Protein AF-A0A7C7DXH4-F1 (afdb_monomer)

Secondary structure (DSSP, 8-state):
--HHHHHHHHHHHHHHHHHHHHHHHHGGGS-HHHHHHHHHHHHHHHHHT-----PPPEEEE-TT--TTS---SSS-BS-HHHHHHH--TT-EEEE-SEEE---EEE-----SSS-EEEEEPTT--EEEE-TT--TTT-SSSSEEEE-SBTTB---SEEEES-EEES--TT-SEEEE---

Foldseek 3Di:
DVVVVVVVVVVVVVVVVVVVVVVVVPVPPDPPVVVVVVVVVVVVVVVVPDPPPPQFAEFEEECPADLPFPRDPVHHHNAPQSVLVPGEFNYEYEYAADEHAAAHEHAYAHDPSGAYEYEYDPPHEHEHEPVPPDPVRADQASHEQAYPALPGGHYRYHYYRYHYPPADPRHHYYYDSHD

Mean predicted aligned error: 13.69 Å

Se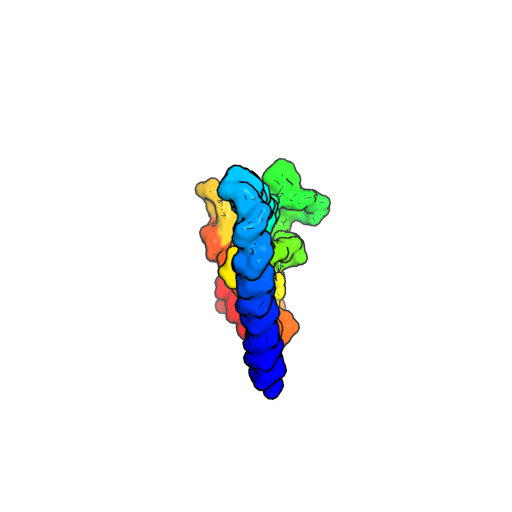quence (179 aa):
MTDDLHSRYQQVLQIYSEGAVFMSSRLARAGAGVCLFLLFVLIAFFVLAQPGLAAGAVYYVAPTGNDANPGTEAQPWRTIQKAANSVNPGDTVFIRGGAYNEVVLLTRSGTADNYITFQNYPGETPIIDGAGKSSSDYWNGLFAIRGVSATNRTQYIKVIGLRVQNSGSNAGFGISCYY

Radius of gyration: 25.34 Å; Cα contacts (8 Å, |Δi|>4): 347; chains: 1; bounding box: 57×30×69 Å

Nearest PDB structures (foldseek):
  3vsv-assembly1_C  TM=9.673E-01  e=1.729E-05  Thermoanaerobacterium saccharolyticum JW/SL-YS485
  5olq-assembly3_C  TM=8.199E-01  e=2.430E-04  Bacteroides thetaiotaomicron
  5mqp-assembly6_F  TM=8.933E-01  e=1.075E-03  Bacteroides thetaiotaomicron
  1ru4-assembly1_A  TM=7.129E-01  e=2.454E-03  Dickeya chrysanthemi
  6kqs-assembly1_A  TM=5.910E-01  e=1.339E-03  Eubacteriu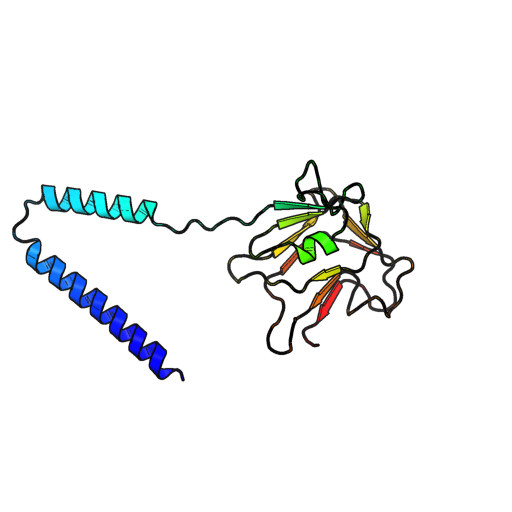m ramulus ATCC 29099

pLDDT: mean 81.97, std 16.1, range [50.56, 98.81]

Structure (mmCIF, N/CA/C/O backbone):
data_AF-A0A7C7DXH4-F1
#
_entry.id   AF-A0A7C7DXH4-F1
#
loop_
_atom_site.group_PDB
_atom_site.id
_atom_site.type_symbol
_atom_site.label_atom_id
_atom_site.label_alt_id
_atom_site.label_comp_id
_atom_site.label_asym_id
_atom_site.label_entity_id
_atom_site.label_seq_id
_atom_site.pdbx_PDB_ins_code
_atom_site.Cartn_x
_atom_site.Cartn_y
_atom_site.Cartn_z
_atom_site.occupancy
_atom_site.B_iso_or_equiv
_atom_site.auth_seq_id
_atom_site.auth_comp_id
_atom_site.auth_asym_id
_atom_site.auth_atom_id
_atom_site.pdbx_PDB_model_num
ATOM 1 N N . MET A 1 1 ? 11.398 -11.467 36.635 1.00 52.56 1 MET A N 1
ATOM 2 C CA . MET A 1 1 ? 10.758 -10.207 36.172 1.00 52.56 1 MET A CA 1
ATOM 3 C C . MET A 1 1 ? 9.283 -10.410 35.781 1.00 52.56 1 MET A C 1
ATOM 5 O O . MET A 1 1 ? 8.725 -9.593 35.067 1.00 52.56 1 MET A O 1
ATOM 9 N N . THR A 1 2 ? 8.633 -11.474 36.267 1.00 54.72 2 THR A N 1
ATOM 10 C CA . THR A 1 2 ? 7.207 -11.798 36.045 1.00 54.72 2 THR A CA 1
ATOM 11 C C . THR A 1 2 ? 6.365 -11.655 37.317 1.00 54.72 2 THR A C 1
ATOM 13 O O . THR A 1 2 ? 5.147 -11.530 37.230 1.00 54.72 2 THR A O 1
ATOM 16 N N . ASP A 1 3 ? 7.008 -11.602 38.488 1.00 57.75 3 ASP A N 1
ATOM 17 C CA . ASP A 1 3 ? 6.326 -11.571 39.790 1.00 57.75 3 ASP A CA 1
ATOM 18 C C . ASP A 1 3 ? 5.721 -10.192 40.113 1.00 57.75 3 ASP A C 1
ATOM 20 O O . ASP A 1 3 ? 4.708 -10.098 40.805 1.00 57.75 3 ASP A O 1
ATOM 24 N N . ASP A 1 4 ? 6.278 -9.119 39.536 1.00 70.12 4 ASP A N 1
ATOM 25 C CA . ASP A 1 4 ? 5.780 -7.745 39.710 1.00 70.12 4 ASP A CA 1
ATOM 26 C C . ASP A 1 4 ? 4.409 -7.541 39.047 1.00 70.12 4 ASP A C 1
ATOM 28 O O . ASP A 1 4 ? 3.492 -6.976 39.639 1.00 70.12 4 ASP A O 1
ATOM 32 N N . LEU A 1 5 ? 4.224 -8.072 37.836 1.00 60.31 5 LEU A N 1
ATOM 33 C CA . LEU A 1 5 ? 2.974 -7.910 37.091 1.00 60.31 5 LEU A CA 1
ATOM 34 C C . LEU A 1 5 ? 1.819 -8.687 37.731 1.00 60.31 5 LEU A C 1
ATOM 36 O O . LEU A 1 5 ? 0.692 -8.193 37.758 1.00 60.31 5 LEU A O 1
ATOM 40 N N . HIS A 1 6 ? 2.095 -9.867 38.295 1.00 71.62 6 HIS A N 1
ATOM 41 C CA . HIS A 1 6 ? 1.081 -10.643 39.006 1.00 71.62 6 HIS A CA 1
ATOM 42 C C . HIS A 1 6 ? 0.657 -9.955 40.313 1.00 71.62 6 HIS A C 1
ATOM 44 O O . HIS A 1 6 ? -0.536 -9.835 40.578 1.00 71.62 6 HIS A O 1
ATOM 50 N N . SER A 1 7 ? 1.610 -9.422 41.086 1.00 72.06 7 SER A N 1
ATOM 51 C CA . SER A 1 7 ? 1.324 -8.683 42.326 1.00 72.06 7 SER A CA 1
ATOM 52 C C . SER A 1 7 ? 0.495 -7.417 42.071 1.00 72.06 7 SER A C 1
ATOM 54 O O . SER A 1 7 ? -0.511 -7.165 42.740 1.00 72.06 7 SER A O 1
ATOM 56 N N . ARG A 1 8 ? 0.845 -6.660 41.023 1.00 76.62 8 ARG A N 1
ATOM 57 C CA . ARG A 1 8 ? 0.113 -5.450 40.623 1.00 76.62 8 ARG A CA 1
ATOM 58 C C . ARG A 1 8 ? -1.297 -5.761 40.125 1.00 76.62 8 ARG A C 1
ATOM 60 O O . ARG A 1 8 ? -2.215 -4.990 40.388 1.00 76.62 8 ARG A O 1
ATOM 67 N N . TYR A 1 9 ? -1.494 -6.900 39.464 1.00 72.81 9 TYR A N 1
ATOM 68 C CA . TYR A 1 9 ? -2.821 -7.355 39.051 1.00 72.81 9 TYR A CA 1
ATOM 69 C C . TYR A 1 9 ? -3.706 -7.728 40.253 1.00 72.81 9 TYR A C 1
ATOM 71 O O . TYR A 1 9 ? -4.866 -7.321 40.307 1.00 72.81 9 TYR A O 1
ATOM 79 N N . GLN A 1 10 ? -3.152 -8.419 41.255 1.00 78.50 10 GLN A N 1
ATOM 80 C CA . GLN A 1 10 ? -3.896 -8.771 42.472 1.00 78.50 10 GLN A CA 1
ATOM 81 C C . GLN A 1 10 ? -4.270 -7.537 43.309 1.00 78.50 10 GLN A C 1
ATOM 83 O O . GLN A 1 10 ? -5.396 -7.454 43.795 1.00 78.50 10 GLN A O 1
ATOM 88 N N . GLN A 1 11 ? -3.391 -6.531 43.410 1.00 75.06 11 GLN A N 1
ATOM 89 C CA . GLN A 1 11 ? -3.724 -5.261 44.076 1.00 75.06 11 GLN A CA 1
ATOM 90 C C . GLN A 1 11 ? -4.878 -4.526 43.390 1.00 75.06 11 GLN A C 1
ATOM 92 O O . GLN A 1 11 ? -5.775 -4.014 44.056 1.00 75.06 11 GLN A O 1
ATOM 97 N N . VAL A 1 12 ? -4.880 -4.499 42.057 1.00 72.19 12 VAL A N 1
ATOM 98 C CA . VAL A 1 12 ? -5.947 -3.869 41.274 1.00 72.19 12 VAL A CA 1
ATOM 99 C C . VAL A 1 12 ? -7.282 -4.587 41.500 1.00 72.19 12 VAL A C 1
ATOM 101 O O . VAL A 1 12 ? -8.283 -3.929 41.780 1.00 72.19 12 VAL A O 1
ATOM 104 N N . LEU A 1 13 ? -7.305 -5.924 41.469 1.00 72.31 13 LEU A N 1
ATOM 105 C CA . LEU A 1 13 ? -8.513 -6.708 41.758 1.00 72.31 13 LEU A CA 1
ATOM 106 C C . LEU A 1 13 ? -9.038 -6.491 43.183 1.00 72.31 13 LEU A C 1
ATOM 108 O O . LEU A 1 13 ? -10.250 -6.383 43.382 1.00 72.31 13 LEU A O 1
ATOM 112 N N . GLN A 1 14 ? -8.144 -6.373 44.165 1.00 73.25 14 GLN A N 1
ATOM 113 C CA . GLN A 1 14 ? -8.533 -6.137 45.550 1.00 73.25 14 GLN A CA 1
ATOM 114 C C . GLN A 1 14 ? -9.190 -4.759 45.729 1.00 73.25 14 GLN A C 1
ATOM 116 O O . GLN A 1 14 ? -10.260 -4.674 46.334 1.00 73.25 14 GLN A O 1
ATOM 121 N N . ILE A 1 15 ? -8.643 -3.714 45.097 1.00 70.69 15 ILE A N 1
ATOM 122 C CA . ILE A 1 15 ? -9.230 -2.362 45.074 1.00 70.69 15 ILE A CA 1
ATOM 123 C C . ILE A 1 15 ? -10.641 -2.378 44.462 1.00 70.69 15 ILE A C 1
ATOM 125 O O . ILE A 1 15 ? -11.549 -1.730 44.986 1.00 70.69 15 ILE A O 1
ATOM 129 N N . TYR A 1 16 ? -10.864 -3.149 43.392 1.00 63.84 16 TYR A N 1
ATOM 130 C CA . TYR A 1 16 ? -12.201 -3.297 42.806 1.00 63.84 16 TYR A CA 1
ATOM 131 C C . TYR A 1 16 ? -13.182 -3.996 43.754 1.00 63.84 16 TYR A C 1
ATOM 133 O O . TYR A 1 16 ? -14.336 -3.577 43.864 1.00 63.84 16 TYR A O 1
ATOM 141 N N . SER A 1 17 ? -12.732 -5.036 44.459 1.00 63.34 17 SER A N 1
ATOM 142 C CA . SER A 1 17 ? -13.579 -5.775 45.399 1.00 63.34 17 SER A CA 1
ATOM 143 C C . SER A 1 17 ? -13.961 -4.939 46.628 1.00 63.34 17 SER A C 1
ATOM 145 O O . SER A 1 17 ? -15.127 -4.914 47.020 1.00 63.34 17 SER A O 1
ATOM 147 N N . GLU A 1 18 ? -13.020 -4.167 47.179 1.00 62.94 18 GLU A N 1
ATOM 148 C CA . GLU A 1 18 ? -13.256 -3.268 48.311 1.00 62.94 18 GLU A CA 1
ATOM 149 C C . GLU A 1 18 ? -14.137 -2.071 47.908 1.00 62.94 18 GLU A C 1
ATOM 151 O O . GLU A 1 18 ? -15.043 -1.686 48.654 1.00 62.94 18 GLU A O 1
ATOM 156 N N . GLY A 1 19 ? -13.961 -1.540 46.691 1.00 58.47 19 GLY A N 1
ATOM 157 C CA . GLY A 1 19 ? -14.822 -0.494 46.132 1.00 58.47 19 GLY A CA 1
ATOM 158 C C . GLY A 1 19 ? -16.280 -0.938 45.952 1.00 58.47 19 GLY A C 1
ATOM 159 O O . GLY A 1 19 ? -17.203 -0.173 46.245 1.00 58.47 19 GLY A O 1
ATOM 160 N N . ALA A 1 20 ? -16.507 -2.191 45.545 1.00 56.03 20 ALA A N 1
ATOM 161 C CA . ALA A 1 20 ? -17.847 -2.761 45.405 1.00 56.03 20 ALA A CA 1
ATOM 162 C C . ALA A 1 20 ? -18.560 -2.937 46.763 1.00 56.03 20 ALA A C 1
ATOM 164 O O . ALA A 1 20 ? -19.750 -2.633 46.883 1.00 56.03 20 ALA A O 1
ATOM 165 N N . VAL A 1 21 ? -17.833 -3.356 47.804 1.00 58.03 21 VAL A N 1
ATOM 166 C CA . VAL A 1 21 ? -18.378 -3.553 49.163 1.00 58.03 21 VAL A CA 1
ATOM 167 C C . VAL A 1 21 ? -18.643 -2.217 49.873 1.00 58.03 21 VAL A C 1
ATOM 169 O O . VAL A 1 21 ? -19.644 -2.057 50.582 1.00 58.03 21 VAL A O 1
ATOM 172 N N . PHE A 1 22 ? -17.803 -1.202 49.645 1.00 54.75 22 PHE A N 1
ATOM 173 C CA . PHE A 1 22 ? -18.057 0.145 50.161 1.00 54.75 22 PHE A CA 1
ATOM 174 C C . PHE A 1 22 ? -19.331 0.749 49.547 1.00 54.75 22 PHE A C 1
ATOM 176 O O . PHE A 1 22 ? -20.123 1.376 50.260 1.00 54.75 22 PHE A O 1
ATOM 183 N N . MET A 1 23 ? -19.591 0.475 48.262 1.00 52.69 23 MET A N 1
ATOM 184 C CA . MET A 1 23 ? -20.813 0.889 47.568 1.00 52.69 23 MET A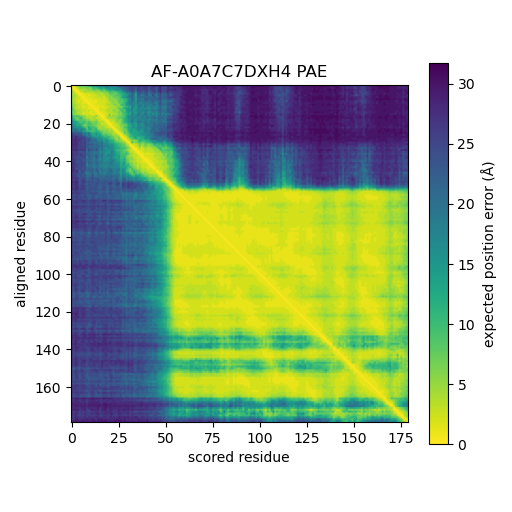 CA 1
ATOM 185 C C . MET A 1 23 ? -22.067 0.179 48.114 1.00 52.69 23 MET A C 1
ATOM 187 O O . MET A 1 23 ? -23.100 0.827 48.294 1.00 52.69 23 MET A O 1
ATOM 191 N N . SER A 1 24 ? -21.989 -1.110 48.474 1.00 54.22 24 SER A N 1
ATOM 192 C CA . SER A 1 24 ? -23.139 -1.853 49.020 1.00 54.22 24 SER A CA 1
ATOM 193 C C . SER A 1 24 ? -23.574 -1.390 50.415 1.00 54.22 24 SER A C 1
ATOM 195 O O . SER A 1 24 ? -24.759 -1.445 50.735 1.00 54.22 24 SER A O 1
ATOM 197 N N . SER A 1 25 ? -22.655 -0.874 51.239 1.00 51.66 25 SER A N 1
ATOM 198 C CA . SER A 1 25 ? -22.974 -0.434 52.610 1.00 51.66 25 SER A CA 1
ATOM 199 C C . SER A 1 25 ? -23.752 0.892 52.689 1.00 51.66 25 SER A C 1
ATOM 201 O O . SER A 1 25 ? -24.447 1.148 53.673 1.00 51.66 25 SER A O 1
ATOM 203 N N . ARG A 1 26 ? -23.686 1.735 51.647 1.00 50.56 26 ARG A N 1
ATOM 204 C CA . ARG A 1 26 ? -24.357 3.052 51.605 1.00 50.56 26 ARG A CA 1
ATOM 205 C C . ARG A 1 26 ? -25.668 3.069 50.812 1.00 50.56 26 ARG A C 1
ATOM 207 O O . ARG A 1 26 ? -26.410 4.045 50.901 1.00 50.56 26 ARG A O 1
ATOM 214 N N . LEU A 1 27 ? -26.000 1.984 50.110 1.00 50.59 27 LEU A N 1
ATOM 215 C CA . LEU A 1 27 ? -27.247 1.840 49.343 1.00 50.59 27 LEU A CA 1
ATOM 216 C C . LEU A 1 27 ? -28.490 1.581 50.218 1.00 50.59 27 LEU A C 1
ATOM 218 O O . LEU A 1 27 ? -29.609 1.711 49.736 1.00 50.59 27 LEU A O 1
ATOM 222 N N . ALA A 1 28 ? -28.328 1.300 51.515 1.00 53.47 28 ALA A N 1
ATOM 223 C CA . ALA A 1 28 ? -29.447 1.011 52.419 1.00 53.47 28 ALA A CA 1
ATOM 224 C C . ALA A 1 28 ? -30.274 2.245 52.857 1.00 53.47 28 ALA A C 1
ATOM 226 O O . ALA A 1 28 ? -31.277 2.085 53.548 1.00 53.47 28 ALA A O 1
ATOM 227 N N . ARG A 1 29 ? -29.873 3.480 52.500 1.00 56.22 29 ARG A N 1
ATOM 228 C CA . ARG A 1 29 ? -30.563 4.725 52.922 1.00 56.22 29 ARG A CA 1
ATOM 229 C C . ARG A 1 29 ? -31.091 5.598 51.777 1.00 56.22 29 ARG A C 1
ATOM 231 O O . ARG A 1 29 ? -31.716 6.618 52.053 1.00 56.22 29 ARG A O 1
ATOM 238 N N . ALA A 1 30 ? -30.871 5.222 50.519 1.00 53.31 30 ALA A N 1
ATOM 239 C CA . ALA A 1 30 ? -31.390 5.951 49.363 1.00 53.31 30 ALA A CA 1
ATOM 240 C C . ALA A 1 30 ? -32.620 5.222 48.800 1.00 53.31 30 ALA A C 1
ATOM 242 O O . ALA A 1 30 ? -32.574 4.019 48.561 1.00 53.31 30 ALA A O 1
ATOM 243 N N . GLY A 1 31 ? -33.735 5.938 48.617 1.00 57.56 31 GLY A N 1
ATOM 244 C CA . GLY A 1 31 ? -34.968 5.357 48.078 1.00 57.56 31 GLY A CA 1
ATOM 245 C C . GLY A 1 31 ? -34.743 4.717 46.704 1.00 57.56 31 GLY A C 1
ATOM 246 O O . GLY A 1 31 ? -33.948 5.220 45.912 1.00 57.56 31 GLY A O 1
ATOM 247 N N . ALA A 1 32 ? -35.460 3.628 46.407 1.00 58.69 32 ALA A N 1
ATOM 248 C CA . ALA A 1 32 ? -35.275 2.804 45.204 1.00 58.69 32 ALA A CA 1
ATOM 249 C C . ALA A 1 32 ? -35.213 3.602 43.880 1.00 58.69 32 ALA A C 1
ATOM 251 O O . ALA A 1 32 ? -34.492 3.212 42.963 1.00 58.69 32 ALA A O 1
ATOM 252 N N . GLY A 1 33 ? -35.897 4.751 43.795 1.00 58.59 33 GLY A N 1
ATOM 253 C CA . GLY A 1 33 ? -35.853 5.647 42.632 1.00 58.59 33 GLY A CA 1
ATOM 254 C C . GLY A 1 33 ? -34.514 6.368 42.421 1.00 58.59 33 GLY A C 1
ATOM 255 O O . GLY A 1 33 ? -34.117 6.588 41.281 1.00 58.59 33 GLY A O 1
ATOM 256 N N . VAL A 1 34 ? -33.776 6.678 43.491 1.00 63.19 34 VAL A N 1
ATOM 257 C CA . VAL A 1 34 ? -32.443 7.307 43.414 1.00 63.19 34 VAL A CA 1
ATOM 258 C C . VAL A 1 34 ? -31.407 6.292 42.928 1.00 63.19 34 VAL A C 1
ATOM 260 O O . VAL A 1 34 ? -30.571 6.620 42.091 1.00 63.19 34 VAL A O 1
ATOM 263 N N . CYS A 1 35 ? -31.507 5.036 43.376 1.00 55.53 35 CYS A N 1
ATOM 264 C CA . CYS A 1 35 ? -30.653 3.950 42.895 1.00 55.53 35 CYS A CA 1
ATOM 265 C C . CYS A 1 35 ? -30.907 3.630 41.418 1.00 55.53 35 CYS A C 1
ATOM 267 O O . CYS A 1 35 ? -29.945 3.470 40.675 1.00 55.53 35 CYS A O 1
ATOM 269 N N . LEU A 1 36 ? -32.170 3.592 40.972 1.00 61.91 36 LEU A N 1
ATOM 270 C CA . LEU A 1 36 ? -32.504 3.339 39.566 1.00 61.91 36 LEU A CA 1
ATOM 271 C C . LEU A 1 36 ? -31.993 4.456 38.643 1.00 61.91 36 LEU A C 1
ATOM 273 O O . LEU A 1 36 ? -31.469 4.169 37.571 1.00 61.91 36 LEU A O 1
ATOM 277 N N . PHE A 1 37 ? -32.094 5.717 39.077 1.00 66.44 37 PHE A N 1
ATOM 278 C CA . PHE A 1 37 ? -31.606 6.873 38.322 1.00 66.44 37 PHE A CA 1
ATOM 279 C C . PHE A 1 37 ? -30.073 6.905 38.241 1.00 66.44 37 PHE A C 1
ATOM 281 O O . PHE A 1 37 ? -29.518 7.112 37.166 1.00 66.44 37 PHE A O 1
ATOM 288 N N . LEU A 1 38 ? -29.373 6.619 39.345 1.00 67.12 38 LEU A N 1
ATOM 289 C CA . LEU A 1 38 ? -27.909 6.516 39.359 1.00 67.12 38 LEU A CA 1
ATOM 290 C C . LEU A 1 38 ? -27.399 5.326 38.536 1.00 67.12 38 LEU A C 1
ATOM 292 O O . LEU A 1 38 ? -26.370 5.448 37.874 1.00 67.12 38 LEU A O 1
ATOM 296 N N . LEU A 1 39 ? -28.130 4.206 38.517 1.00 69.12 39 LEU A N 1
ATOM 297 C CA . LEU A 1 39 ? -27.820 3.065 37.654 1.00 69.12 39 LEU A CA 1
ATOM 298 C C . LEU A 1 39 ? -27.981 3.436 36.172 1.00 69.12 39 LEU A C 1
ATOM 300 O O . LEU A 1 39 ? -27.137 3.086 35.354 1.00 69.12 39 LEU A O 1
ATOM 304 N N . PHE A 1 40 ? -29.029 4.192 35.835 1.00 70.00 40 PHE A N 1
ATOM 305 C CA . PHE A 1 40 ? -29.276 4.674 34.476 1.00 70.00 40 PHE A CA 1
ATOM 306 C C . PHE A 1 40 ? -28.190 5.656 34.009 1.00 70.00 40 PHE A C 1
ATOM 308 O O . PHE A 1 40 ? -27.711 5.559 32.882 1.00 70.00 40 PHE A O 1
ATOM 315 N N . VAL A 1 41 ? -27.746 6.556 34.895 1.00 76.56 41 VAL A N 1
ATOM 316 C CA . VAL A 1 41 ? -26.638 7.490 34.635 1.00 76.56 41 VAL A CA 1
ATOM 317 C C . VAL A 1 41 ? -25.308 6.746 34.473 1.00 76.56 41 VAL A C 1
ATOM 319 O O . VAL A 1 41 ? -24.553 7.054 33.554 1.00 76.56 41 VAL A O 1
ATOM 322 N N . LEU A 1 42 ? -25.032 5.730 35.299 1.00 70.69 42 LEU A N 1
ATOM 323 C CA . LEU A 1 42 ? -23.830 4.895 35.178 1.00 70.69 42 LEU A CA 1
ATOM 324 C C . LEU A 1 42 ? -23.814 4.077 33.881 1.00 70.69 42 LEU A C 1
ATOM 326 O O . LEU A 1 42 ? -22.775 4.004 33.229 1.00 70.69 42 LEU A O 1
ATOM 330 N N . ILE A 1 43 ? -24.951 3.509 33.472 1.00 73.19 43 ILE A N 1
ATOM 331 C CA . ILE A 1 43 ? -25.068 2.778 32.202 1.00 73.19 43 ILE A CA 1
ATOM 332 C C . ILE A 1 43 ? -24.896 3.734 31.015 1.00 73.19 43 ILE A C 1
ATOM 334 O O . ILE A 1 43 ? -24.144 3.421 30.095 1.00 73.19 43 ILE A O 1
ATOM 338 N N . ALA A 1 44 ? -25.507 4.923 31.044 1.00 70.81 44 ALA A N 1
ATOM 339 C CA . ALA A 1 44 ? -25.325 5.929 29.996 1.00 70.81 44 ALA A CA 1
ATOM 340 C C . ALA A 1 44 ? -23.858 6.386 29.875 1.00 70.81 44 ALA A C 1
ATOM 342 O O . ALA A 1 44 ? -23.351 6.550 28.767 1.00 70.81 44 ALA A O 1
ATOM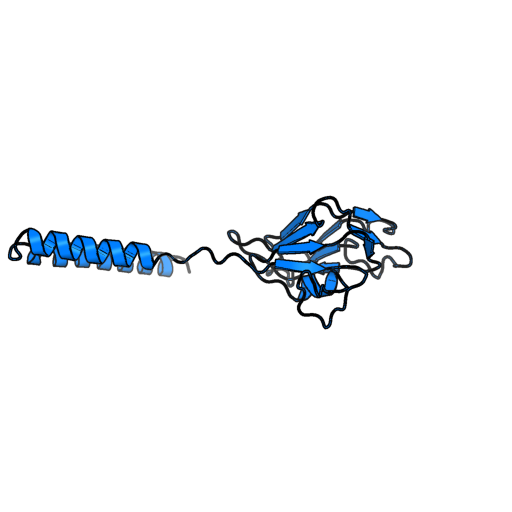 343 N N . PHE A 1 45 ? -23.151 6.524 31.001 1.00 66.25 45 PHE A N 1
ATOM 344 C CA . PHE A 1 45 ? -21.727 6.865 31.011 1.00 66.25 45 PHE A CA 1
ATOM 345 C C . PHE A 1 45 ? -20.846 5.715 30.494 1.00 66.25 45 PHE A C 1
ATOM 347 O O . PHE A 1 45 ? -19.885 5.952 29.768 1.00 66.25 45 PHE A O 1
ATOM 354 N N . PHE A 1 46 ? -21.201 4.462 30.799 1.00 64.88 46 PHE A N 1
ATOM 355 C CA . PHE A 1 46 ? -20.487 3.274 30.320 1.00 64.88 46 PHE A CA 1
ATOM 356 C C . PHE A 1 46 ? -20.675 3.034 28.810 1.00 64.88 46 PHE A C 1
ATOM 358 O O . PHE A 1 46 ? -19.741 2.613 28.133 1.00 64.88 46 PHE A O 1
ATOM 365 N N . VAL A 1 47 ? -21.853 3.355 28.262 1.00 64.31 47 VAL A N 1
ATOM 366 C CA . VAL A 1 47 ? -22.139 3.268 26.816 1.00 64.31 47 VAL A CA 1
ATOM 367 C C . VAL A 1 47 ? -21.382 4.341 26.020 1.00 64.31 47 VAL A C 1
ATOM 369 O O . VAL A 1 47 ? -20.938 4.072 24.908 1.00 64.31 47 VAL A O 1
ATOM 372 N N . LEU A 1 48 ? -21.181 5.536 26.586 1.00 59.06 48 LEU A N 1
ATOM 373 C CA . LEU A 1 48 ? -20.445 6.631 25.934 1.00 59.06 48 LEU A CA 1
ATOM 374 C C . LEU A 1 48 ? -18.917 6.528 26.077 1.00 59.06 48 LEU A C 1
ATOM 376 O O . LEU A 1 48 ? -18.192 7.167 25.320 1.00 59.06 48 LEU A O 1
ATOM 380 N N . ALA A 1 49 ? -18.422 5.731 27.027 1.00 58.75 49 ALA A N 1
ATOM 381 C CA . ALA A 1 49 ? -16.995 5.553 27.296 1.00 58.75 49 ALA A CA 1
ATOM 382 C C . ALA A 1 49 ? -16.367 4.356 26.561 1.00 58.75 49 ALA A C 1
ATOM 384 O O . ALA A 1 49 ? -15.245 3.961 26.887 1.00 58.75 49 ALA A O 1
ATOM 385 N N . GLN A 1 50 ? -17.055 3.755 25.584 1.00 64.25 50 GLN A N 1
ATOM 386 C CA . GLN A 1 50 ? -16.431 2.707 24.783 1.00 64.25 50 GLN A CA 1
ATOM 387 C C . GLN A 1 50 ? -15.335 3.329 23.905 1.00 64.25 50 GLN A C 1
ATOM 389 O O . GLN A 1 50 ? -15.639 4.229 23.118 1.00 64.25 50 GLN A O 1
ATOM 394 N N . PRO A 1 51 ? -14.070 2.874 23.996 1.00 56.00 51 PRO A N 1
ATOM 395 C CA . PRO A 1 51 ? -13.089 3.212 22.982 1.00 56.00 51 PRO A CA 1
ATOM 396 C C . PRO A 1 51 ? -13.611 2.644 21.662 1.00 56.00 51 PRO A C 1
ATOM 398 O O . PRO A 1 51 ? -13.641 1.430 21.464 1.00 56.00 51 PRO A O 1
ATOM 401 N N . GLY A 1 52 ? -14.089 3.522 20.780 1.00 55.09 52 GLY A N 1
ATOM 402 C CA . GLY A 1 52 ? -14.402 3.132 19.416 1.00 55.09 52 GLY A CA 1
ATOM 403 C C . GLY A 1 52 ? -13.143 2.527 18.810 1.00 55.09 52 GLY A C 1
ATOM 404 O O . GLY A 1 52 ? -12.069 3.120 18.922 1.00 55.09 52 GLY A O 1
ATOM 405 N N . LEU A 1 53 ? -13.266 1.344 18.202 1.00 54.84 53 LEU A N 1
ATOM 406 C CA . LEU A 1 53 ? -12.263 0.827 17.276 1.00 54.84 53 LEU A CA 1
ATOM 407 C C . LEU A 1 53 ? -12.019 1.935 16.250 1.00 54.84 53 LEU A C 1
ATOM 409 O O . LEU A 1 53 ? -12.853 2.167 15.376 1.00 54.84 53 LEU A O 1
ATOM 413 N N . ALA A 1 54 ? -10.937 2.690 16.428 1.00 57.84 54 ALA A N 1
ATOM 414 C CA . ALA A 1 54 ? -10.557 3.732 15.499 1.00 57.84 54 ALA A CA 1
ATOM 415 C C . ALA A 1 54 ? -10.235 3.034 14.178 1.00 57.84 54 ALA A C 1
ATOM 417 O O . ALA A 1 54 ? -9.192 2.398 14.043 1.00 57.84 54 ALA A O 1
ATOM 418 N N . ALA A 1 55 ? -11.175 3.092 13.235 1.00 75.06 55 ALA A N 1
ATOM 419 C CA . ALA A 1 55 ? -10.937 2.639 11.879 1.00 75.06 55 ALA A CA 1
ATOM 420 C C . ALA A 1 55 ? -9.759 3.449 11.320 1.00 75.06 55 ALA A C 1
ATOM 422 O O . ALA A 1 55 ? -9.751 4.678 11.426 1.00 75.06 55 ALA A O 1
ATOM 423 N N . GLY A 1 56 ? -8.752 2.762 10.779 1.00 88.44 56 GLY A N 1
ATOM 424 C CA . GLY A 1 56 ? -7.598 3.434 10.191 1.00 88.44 56 GLY A CA 1
ATOM 425 C C . GLY A 1 56 ? -7.971 4.246 8.953 1.00 88.44 56 GLY A C 1
ATOM 426 O O . GLY A 1 56 ? -9.064 4.123 8.393 1.00 88.44 56 GLY A O 1
ATOM 427 N N . ALA A 1 57 ? -7.049 5.102 8.529 1.00 96.62 57 ALA A N 1
ATOM 428 C CA . ALA A 1 57 ? -7.237 5.962 7.375 1.00 96.62 57 ALA A CA 1
ATOM 429 C C . ALA A 1 57 ? -7.220 5.160 6.064 1.00 96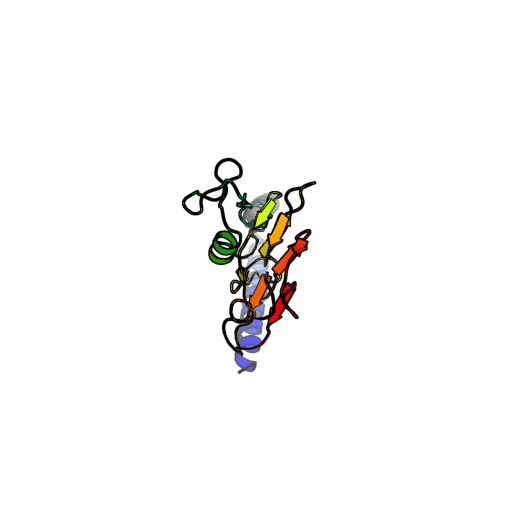.62 57 ALA A C 1
ATOM 431 O O . ALA A 1 57 ? -6.601 4.098 5.952 1.00 96.62 57 ALA A O 1
ATOM 432 N N . VAL A 1 58 ? -7.893 5.697 5.047 1.00 98.06 58 VAL A N 1
ATOM 433 C CA . VAL A 1 58 ? -7.912 5.124 3.699 1.00 98.06 58 VAL A CA 1
ATOM 434 C C . VAL A 1 58 ? -7.091 6.000 2.764 1.00 98.06 58 VAL A C 1
ATOM 436 O O . VAL A 1 58 ? -7.342 7.201 2.656 1.00 98.06 58 VAL A O 1
ATOM 439 N N . TYR A 1 59 ? -6.145 5.382 2.064 1.00 98.62 59 TYR A N 1
ATOM 440 C CA . TYR A 1 59 ? -5.262 6.038 1.107 1.00 98.62 59 TYR A CA 1
ATOM 441 C C . TYR A 1 59 ? -5.360 5.416 -0.281 1.00 98.62 59 TYR A C 1
ATOM 443 O O . TYR A 1 59 ? -5.738 4.254 -0.436 1.00 98.62 59 TYR A O 1
ATOM 451 N N . TYR A 1 60 ? -4.969 6.188 -1.291 1.00 98.75 60 TYR A N 1
ATOM 452 C CA . TYR A 1 60 ? -5.027 5.795 -2.691 1.00 98.75 60 TYR A CA 1
ATOM 453 C C . TYR A 1 60 ? -3.690 6.030 -3.384 1.00 98.75 60 TYR A C 1
ATOM 455 O O . TYR A 1 60 ? -3.050 7.071 -3.216 1.00 98.75 60 TYR A O 1
ATOM 463 N N . VAL A 1 61 ? -3.293 5.058 -4.200 1.00 98.75 61 VAL A N 1
ATOM 464 C CA . VAL A 1 61 ? -2.087 5.107 -5.031 1.00 98.75 61 VAL A CA 1
ATOM 465 C C . VAL A 1 61 ? -2.490 4.881 -6.481 1.00 98.75 61 VAL A C 1
ATOM 467 O O . VAL A 1 61 ? -3.195 3.922 -6.774 1.00 98.75 61 VAL A O 1
ATOM 470 N N . ALA A 1 62 ? -2.026 5.722 -7.402 1.00 98.50 62 ALA A N 1
ATOM 471 C CA . ALA A 1 62 ? -2.303 5.608 -8.833 1.00 98.50 62 ALA A CA 1
ATOM 472 C C . ALA A 1 62 ? -1.056 5.959 -9.659 1.00 98.50 62 ALA A C 1
ATOM 474 O O . ALA A 1 62 ? -0.350 6.895 -9.285 1.00 98.50 62 ALA A O 1
ATOM 475 N N . PRO A 1 63 ? -0.800 5.321 -10.818 1.00 97.75 63 PRO A N 1
ATOM 476 C CA . PRO A 1 63 ? 0.384 5.634 -11.629 1.00 97.75 63 PRO A CA 1
ATOM 477 C C . PRO A 1 63 ? 0.414 7.089 -12.129 1.00 97.75 63 PRO A C 1
ATOM 479 O O . PRO A 1 63 ? 1.479 7.653 -12.374 1.00 97.75 63 PRO A O 1
ATOM 482 N N . THR A 1 64 ? -0.765 7.703 -12.266 1.00 97.38 64 THR A N 1
ATOM 483 C CA . THR A 1 64 ? -0.969 9.105 -12.663 1.00 97.38 64 THR A CA 1
ATOM 484 C C . THR A 1 64 ? -0.954 10.084 -11.483 1.00 97.38 64 THR A C 1
ATOM 486 O O . THR A 1 64 ? -1.160 11.279 -11.686 1.00 97.38 64 THR A O 1
ATOM 489 N N . GLY A 1 65 ? -0.759 9.596 -10.254 1.00 97.69 65 GLY A N 1
ATOM 490 C CA . GLY A 1 65 ? -0.742 10.400 -9.035 1.00 97.69 65 GLY A CA 1
ATOM 491 C C . GLY A 1 65 ? 0.547 11.203 -8.835 1.00 97.69 65 GLY A C 1
ATOM 492 O O . GLY A 1 65 ? 1.420 11.281 -9.704 1.00 97.69 65 GLY A O 1
ATOM 493 N N . ASN A 1 66 ? 0.681 11.789 -7.643 1.00 98.44 66 ASN A N 1
ATOM 494 C CA . ASN A 1 66 ? 1.867 12.531 -7.211 1.00 98.44 66 ASN A CA 1
ATOM 495 C C . ASN A 1 66 ? 2.139 12.269 -5.720 1.00 98.44 66 ASN A C 1
ATOM 497 O O . ASN A 1 66 ? 1.236 12.377 -4.900 1.00 98.44 66 ASN A O 1
ATOM 501 N N . ASP A 1 67 ? 3.378 11.958 -5.338 1.00 98.38 67 ASP A N 1
ATOM 502 C CA . ASP A 1 67 ? 3.741 11.654 -3.941 1.00 98.38 67 ASP A CA 1
ATOM 503 C C . ASP A 1 67 ? 3.715 12.871 -3.000 1.00 98.38 67 ASP A C 1
ATOM 505 O O . ASP A 1 67 ? 3.798 12.709 -1.778 1.00 98.38 67 ASP A O 1
ATOM 509 N N . ALA A 1 68 ? 3.569 14.078 -3.554 1.00 98.38 68 ALA A N 1
ATOM 510 C CA . ALA A 1 68 ? 3.278 15.298 -2.804 1.00 98.38 68 ALA A CA 1
ATOM 511 C C . ALA A 1 68 ? 1.787 15.452 -2.444 1.00 98.38 68 ALA A C 1
ATOM 513 O O . ALA A 1 68 ? 1.443 16.303 -1.626 1.00 98.38 68 ALA A O 1
ATOM 514 N N . ASN A 1 69 ? 0.899 14.648 -3.037 1.00 98.44 69 ASN A N 1
ATOM 515 C CA . ASN A 1 69 ? -0.528 14.684 -2.737 1.00 98.44 69 ASN A CA 1
ATOM 516 C C . ASN A 1 69 ? -0.834 14.158 -1.319 1.00 98.44 69 ASN A C 1
ATOM 518 O O . ASN A 1 69 ? -0.014 13.452 -0.724 1.00 98.44 69 ASN A O 1
ATOM 522 N N . PRO A 1 70 ? -2.036 14.425 -0.775 1.00 98.00 70 PRO A N 1
ATOM 523 C CA . PRO A 1 70 ? -2.454 13.875 0.516 1.00 98.00 70 PRO A CA 1
ATOM 524 C C . PRO A 1 70 ? -2.763 12.367 0.496 1.00 98.00 70 PRO A C 1
ATOM 526 O O . PRO A 1 70 ? -2.954 11.787 1.561 1.00 98.00 70 PRO A O 1
ATOM 529 N N . GLY A 1 71 ? -2.820 11.724 -0.677 1.00 97.62 71 GLY A N 1
ATOM 530 C CA . GLY A 1 71 ? -3.136 10.297 -0.797 1.00 97.62 71 GLY A CA 1
ATOM 531 C C . GLY A 1 71 ? -4.636 9.998 -0.757 1.00 97.62 71 GLY A C 1
ATOM 532 O O . GLY A 1 71 ? -5.027 8.890 -0.409 1.00 97.62 71 GLY A O 1
ATOM 533 N N . THR A 1 72 ? -5.485 10.972 -1.091 1.00 98.25 72 THR A N 1
ATOM 534 C CA . THR A 1 72 ? -6.941 10.791 -1.210 1.00 98.25 72 THR A CA 1
ATOM 535 C C . THR A 1 72 ? -7.305 10.204 -2.575 1.00 98.25 72 THR A C 1
ATOM 537 O O . THR A 1 72 ? -6.479 10.174 -3.481 1.00 98.25 72 THR A O 1
ATOM 540 N N . GLU A 1 73 ? -8.552 9.768 -2.771 1.00 97.38 73 GLU A N 1
ATOM 541 C CA . GLU A 1 73 ? -8.977 9.192 -4.058 1.00 97.38 73 GLU A CA 1
ATOM 542 C C . GLU A 1 73 ? -8.841 10.186 -5.223 1.00 97.38 73 GLU A C 1
ATOM 544 O O . GLU A 1 73 ? -8.393 9.819 -6.307 1.00 97.38 73 GLU A O 1
ATOM 549 N N . ALA A 1 74 ? -9.176 11.458 -4.981 1.00 97.81 74 ALA A N 1
ATOM 550 C CA . ALA A 1 74 ? -9.063 12.530 -5.971 1.00 97.81 74 ALA A CA 1
ATOM 551 C C . ALA A 1 74 ? -7.617 13.012 -6.178 1.00 97.81 74 ALA A C 1
ATOM 553 O O . ALA A 1 74 ? -7.275 13.515 -7.247 1.00 97.81 74 ALA A O 1
ATOM 554 N N . GLN A 1 75 ? -6.767 12.880 -5.157 1.00 98.19 75 GLN A N 1
ATOM 555 C CA . GLN A 1 75 ? -5.357 13.260 -5.197 1.00 98.19 75 GLN A CA 1
ATOM 556 C C . GLN A 1 75 ? -4.509 12.102 -4.651 1.00 98.19 75 GLN A C 1
ATOM 558 O O . GLN A 1 75 ? -4.015 12.169 -3.517 1.00 98.19 75 GLN A O 1
ATOM 563 N N . PRO A 1 76 ? -4.348 11.020 -5.436 1.00 98.62 76 PRO A N 1
ATOM 564 C CA . PRO A 1 76 ? -3.641 9.833 -4.985 1.00 98.62 76 PRO A CA 1
ATOM 565 C C . PRO A 1 76 ? -2.131 10.064 -4.986 1.00 98.62 76 PRO A C 1
ATOM 567 O O . PRO A 1 76 ? -1.605 10.894 -5.742 1.00 98.62 76 PRO A O 1
ATOM 570 N N . TRP A 1 77 ? -1.423 9.288 -4.170 1.00 98.81 77 TRP A N 1
ATOM 571 C CA . TRP A 1 77 ? 0.026 9.155 -4.296 1.00 98.81 77 TRP A CA 1
ATOM 572 C C . TRP A 1 77 ? 0.393 8.468 -5.609 1.00 98.81 77 TRP A C 1
ATOM 574 O O . TRP A 1 77 ? -0.428 7.777 -6.216 1.00 98.81 77 TRP A O 1
ATOM 584 N N . ARG A 1 78 ? 1.631 8.670 -6.061 1.00 98.50 78 ARG A N 1
ATOM 585 C CA . ARG A 1 78 ? 2.137 8.058 -7.290 1.00 98.50 78 ARG A CA 1
ATOM 586 C C . ARG A 1 78 ? 2.707 6.669 -7.041 1.00 98.50 78 ARG A C 1
ATOM 588 O O . ARG A 1 78 ? 2.503 5.780 -7.860 1.00 98.50 78 ARG A O 1
ATOM 595 N N . THR A 1 79 ? 3.446 6.503 -5.948 1.00 98.38 79 THR A N 1
ATOM 596 C CA . THR A 1 79 ? 4.231 5.296 -5.676 1.00 98.38 79 THR A CA 1
ATOM 597 C C . THR A 1 79 ? 3.646 4.479 -4.532 1.00 98.38 79 THR A C 1
ATOM 599 O O . THR A 1 79 ? 3.087 5.008 -3.566 1.00 98.38 79 THR A O 1
ATOM 602 N N . ILE A 1 80 ? 3.795 3.159 -4.621 1.00 98.00 80 ILE A N 1
ATOM 603 C CA . ILE A 1 80 ? 3.436 2.238 -3.541 1.00 98.00 80 ILE A CA 1
ATOM 604 C C . ILE A 1 80 ? 4.431 2.407 -2.383 1.00 98.00 80 ILE A C 1
ATOM 606 O O . ILE A 1 80 ? 4.034 2.341 -1.218 1.00 98.00 80 ILE A O 1
ATOM 610 N N . GLN A 1 81 ? 5.702 2.718 -2.668 1.00 97.69 81 GLN A N 1
ATOM 611 C CA . GLN A 1 81 ? 6.692 3.018 -1.634 1.00 97.69 81 GLN A CA 1
ATOM 612 C C . GLN A 1 81 ? 6.312 4.240 -0.784 1.00 97.69 81 GLN A C 1
ATOM 614 O O . GLN A 1 81 ? 6.510 4.222 0.435 1.00 97.69 81 GLN A O 1
ATOM 619 N N . LYS A 1 82 ? 5.736 5.296 -1.381 1.00 98.31 82 LYS A N 1
ATOM 620 C CA . LYS A 1 82 ? 5.219 6.439 -0.615 1.00 98.31 82 LYS A CA 1
ATOM 621 C C . LYS A 1 82 ? 4.181 5.983 0.407 1.00 98.31 82 LYS A C 1
ATOM 623 O O . LYS A 1 82 ? 4.286 6.359 1.574 1.00 98.31 82 LYS A O 1
ATOM 628 N N . ALA A 1 83 ? 3.248 5.127 -0.002 1.00 97.88 83 ALA A N 1
ATOM 629 C CA . ALA A 1 83 ? 2.262 4.557 0.907 1.00 97.88 83 ALA A CA 1
ATOM 630 C C . ALA A 1 83 ? 2.920 3.712 2.010 1.00 97.88 83 ALA A C 1
ATOM 632 O O . ALA A 1 83 ? 2.642 3.935 3.186 1.00 97.88 83 ALA A O 1
ATOM 633 N N . ALA A 1 84 ? 3.859 2.824 1.662 1.00 97.12 84 ALA A N 1
ATOM 634 C CA . ALA A 1 84 ? 4.607 2.001 2.622 1.00 97.12 84 ALA A CA 1
ATOM 635 C C . ALA A 1 84 ? 5.319 2.818 3.715 1.00 97.12 84 ALA A C 1
ATOM 637 O O . ALA A 1 84 ? 5.402 2.385 4.866 1.00 97.12 84 ALA A O 1
ATOM 638 N N . ASN A 1 85 ? 5.772 4.027 3.381 1.00 97.19 85 ASN A N 1
ATOM 639 C CA . ASN A 1 85 ? 6.415 4.935 4.328 1.00 97.19 85 ASN A CA 1
ATOM 640 C C . ASN A 1 85 ? 5.419 5.696 5.224 1.00 97.19 85 ASN A C 1
ATOM 642 O O . ASN A 1 85 ? 5.790 6.121 6.324 1.00 97.19 85 ASN A O 1
ATOM 646 N N . SER A 1 86 ? 4.177 5.887 4.770 1.00 97.44 86 SER A N 1
ATOM 647 C CA . SER A 1 86 ? 3.200 6.800 5.381 1.00 97.44 86 SER A CA 1
ATOM 648 C C . SER A 1 86 ? 2.160 6.130 6.284 1.00 97.44 86 SER A C 1
ATOM 650 O O . SER A 1 86 ? 1.683 6.776 7.213 1.00 97.44 86 SER A O 1
ATOM 652 N N . VAL A 1 87 ? 1.829 4.863 6.040 1.00 97.38 87 VAL A N 1
ATOM 653 C CA . VAL A 1 87 ? 0.745 4.141 6.735 1.00 97.38 87 VAL A CA 1
ATOM 654 C C . VAL A 1 87 ? 1.014 3.837 8.213 1.00 97.38 87 VAL A C 1
ATOM 656 O O . VAL A 1 87 ? 2.150 3.635 8.639 1.00 97.38 87 VAL A O 1
ATOM 659 N N . ASN A 1 88 ? -0.052 3.730 8.997 1.00 96.62 88 ASN A N 1
ATOM 660 C CA . ASN A 1 88 ? -0.081 3.382 10.417 1.00 96.62 88 ASN A CA 1
ATOM 661 C C . ASN A 1 88 ? -1.016 2.184 10.673 1.00 96.62 88 ASN A C 1
ATOM 663 O O . ASN A 1 88 ? -1.790 1.817 9.788 1.00 96.62 88 ASN A O 1
ATOM 667 N N . PRO A 1 89 ? -0.953 1.544 11.860 1.00 96.44 89 PRO A N 1
ATOM 668 C CA . PRO A 1 89 ? -1.837 0.428 12.194 1.00 96.44 89 PRO A CA 1
ATOM 669 C C . PRO A 1 89 ? -3.315 0.730 11.922 1.00 96.44 89 PRO A C 1
ATOM 671 O O . PRO A 1 89 ? -3.842 1.726 12.407 1.00 96.44 89 PRO A O 1
ATOM 674 N N . GLY A 1 90 ? -3.972 -0.160 11.174 1.00 96.31 90 GLY A N 1
ATOM 675 C CA . GLY A 1 90 ? -5.381 -0.049 10.785 1.00 96.31 90 GLY A CA 1
ATOM 676 C C . GLY A 1 90 ? -5.608 0.592 9.417 1.00 96.31 90 GLY A C 1
ATOM 677 O O . GLY A 1 90 ? -6.705 0.466 8.873 1.00 96.31 90 GLY A O 1
ATOM 678 N N . ASP A 1 91 ? -4.600 1.259 8.848 1.00 98.12 91 ASP A N 1
ATOM 679 C CA . ASP A 1 91 ? -4.745 1.953 7.571 1.00 98.12 91 ASP A CA 1
ATOM 680 C C . ASP A 1 91 ? -4.914 0.974 6.402 1.00 98.12 91 ASP A C 1
ATOM 682 O O . ASP A 1 91 ? -4.344 -0.124 6.367 1.00 98.12 91 ASP A O 1
ATOM 686 N N . THR A 1 92 ? -5.675 1.409 5.398 1.00 98.19 92 THR A N 1
ATOM 687 C CA . THR A 1 92 ? -5.897 0.673 4.150 1.00 98.19 92 THR A CA 1
ATOM 688 C C . THR A 1 92 ? -5.468 1.504 2.950 1.00 98.19 92 THR A C 1
ATOM 690 O O . THR A 1 92 ? -5.888 2.643 2.780 1.00 98.19 92 THR A O 1
ATOM 693 N N . VAL A 1 93 ? -4.658 0.915 2.079 1.00 98.62 93 VAL A N 1
ATOM 694 C CA . VAL A 1 93 ? -4.178 1.510 0.833 1.00 98.62 93 VAL A CA 1
ATOM 695 C C . VAL A 1 93 ? -4.833 0.791 -0.336 1.00 98.62 93 VAL A C 1
ATOM 697 O O . VAL A 1 93 ? -4.574 -0.392 -0.563 1.00 98.62 93 VAL A O 1
ATOM 700 N N . PHE A 1 94 ? -5.648 1.515 -1.097 1.00 98.69 94 PHE A N 1
ATOM 701 C CA . PHE A 1 94 ? -6.168 1.067 -2.381 1.00 98.69 94 PHE A CA 1
ATOM 702 C C . PHE A 1 94 ? -5.214 1.457 -3.509 1.00 98.69 94 PHE A C 1
ATOM 704 O O . PHE A 1 94 ? -4.922 2.633 -3.732 1.00 98.69 94 PHE A O 1
ATOM 711 N N . ILE A 1 95 ? -4.745 0.463 -4.252 1.00 98.69 95 ILE A N 1
ATOM 712 C CA . ILE A 1 95 ? -3.798 0.638 -5.349 1.00 98.69 95 ILE A CA 1
ATOM 713 C C . ILE A 1 95 ? -4.554 0.483 -6.666 1.00 98.69 95 ILE A C 1
ATOM 715 O O . ILE A 1 95 ? -5.100 -0.585 -6.958 1.00 98.69 95 ILE A O 1
ATOM 719 N N . ARG A 1 96 ? -4.608 1.563 -7.445 1.00 98.62 96 ARG A N 1
ATOM 720 C CA . ARG A 1 96 ? -5.239 1.586 -8.766 1.00 98.62 96 ARG A CA 1
ATOM 721 C C . ARG A 1 96 ? -4.475 0.698 -9.749 1.00 98.62 96 ARG A C 1
ATOM 723 O O . ARG A 1 96 ? -3.289 0.422 -9.589 1.00 98.62 96 ARG A O 1
ATOM 730 N N . GLY A 1 97 ? -5.164 0.234 -10.777 1.00 98.12 97 GLY A N 1
ATOM 731 C CA . GLY A 1 97 ? -4.603 -0.572 -11.845 1.00 98.12 97 GLY A CA 1
ATOM 732 C C . GLY A 1 97 ? -3.528 0.177 -12.626 1.00 98.12 97 GLY A C 1
ATOM 733 O O . GLY A 1 97 ? -3.607 1.385 -12.846 1.00 98.12 97 GLY A O 1
ATOM 734 N N . GLY A 1 98 ? -2.526 -0.573 -13.073 1.00 97.19 98 GLY A N 1
ATOM 735 C CA . GLY A 1 98 ? -1.405 -0.052 -13.847 1.00 97.19 98 GLY A CA 1
ATOM 736 C C . GLY A 1 98 ? -0.074 -0.656 -13.424 1.00 97.19 98 GLY A C 1
ATOM 737 O O . GLY A 1 98 ? -0.008 -1.438 -12.476 1.00 97.19 98 GLY A O 1
ATOM 738 N N . ALA A 1 99 ? 0.976 -0.313 -14.167 1.00 96.31 99 ALA A N 1
ATOM 739 C CA . ALA A 1 99 ? 2.328 -0.791 -13.915 1.00 96.31 99 ALA A CA 1
ATOM 740 C C . ALA A 1 99 ? 3.107 0.197 -13.037 1.00 96.31 99 ALA A C 1
ATOM 742 O O . ALA A 1 99 ? 3.197 1.387 -13.343 1.00 96.31 99 ALA A O 1
ATOM 743 N N . TYR A 1 100 ? 3.702 -0.327 -11.973 1.00 96.75 100 TYR A N 1
ATOM 744 C CA . TYR A 1 100 ? 4.519 0.387 -11.005 1.00 96.75 100 TYR A CA 1
ATOM 745 C C . TYR A 1 100 ? 5.949 -0.147 -11.083 1.00 96.75 100 TYR A C 1
ATOM 747 O O . TYR A 1 100 ? 6.244 -1.221 -10.561 1.00 96.75 100 TYR A O 1
ATOM 755 N N . ASN A 1 101 ? 6.838 0.583 -11.765 1.00 94.44 101 ASN A N 1
ATOM 756 C CA . ASN A 1 101 ? 8.242 0.190 -11.917 1.00 94.44 101 ASN A CA 1
ATOM 757 C C . ASN A 1 101 ? 9.085 0.589 -10.694 1.00 94.44 101 ASN A C 1
ATOM 759 O O . ASN A 1 101 ? 9.939 1.480 -10.742 1.00 94.44 101 ASN A O 1
ATOM 763 N N . GLU A 1 102 ? 8.822 -0.059 -9.567 1.00 92.31 102 GLU A N 1
ATOM 764 C CA . GLU A 1 102 ? 9.436 0.252 -8.280 1.00 92.31 102 GLU A CA 1
ATOM 765 C C . GLU A 1 102 ? 9.779 -1.011 -7.487 1.00 92.31 102 GLU A C 1
ATOM 767 O O . GLU A 1 102 ? 9.294 -2.103 -7.777 1.00 92.31 102 GLU A O 1
ATOM 772 N N . VAL A 1 103 ? 10.636 -0.838 -6.482 1.00 91.81 103 VAL A N 1
ATOM 773 C CA . VAL A 1 103 ? 10.859 -1.831 -5.432 1.00 91.81 103 VAL A CA 1
ATOM 774 C C . VAL 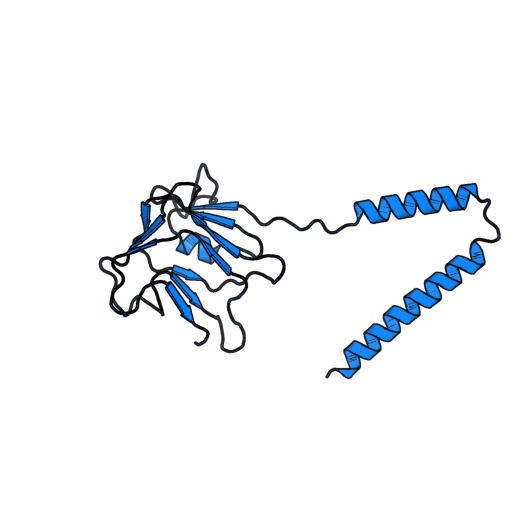A 1 103 ? 10.246 -1.267 -4.160 1.00 91.81 103 VAL A C 1
ATOM 776 O O . VAL A 1 103 ? 10.584 -0.155 -3.757 1.00 91.81 103 VAL A O 1
ATOM 779 N N . VAL A 1 104 ? 9.348 -2.030 -3.547 1.00 93.50 104 VAL A N 1
ATOM 780 C CA . VAL A 1 104 ? 8.621 -1.644 -2.341 1.00 93.50 104 VAL A CA 1
ATOM 781 C C . VAL A 1 104 ? 9.211 -2.361 -1.138 1.00 93.50 104 VAL A C 1
ATOM 783 O O . VAL A 1 104 ? 9.227 -3.589 -1.072 1.00 93.50 104 VAL A O 1
ATOM 786 N N . LEU A 1 105 ? 9.644 -1.586 -0.154 1.00 92.81 105 LEU A N 1
ATOM 787 C CA . LEU A 1 105 ? 10.097 -2.046 1.144 1.00 92.81 105 LEU A CA 1
ATOM 788 C C . LEU A 1 105 ? 9.160 -1.514 2.228 1.00 92.81 105 LEU A C 1
ATOM 790 O O . LEU A 1 105 ? 9.096 -0.308 2.479 1.00 92.81 105 LEU A O 1
ATOM 794 N N . LEU A 1 106 ? 8.466 -2.428 2.901 1.00 93.44 106 LEU A N 1
ATOM 795 C CA . LEU A 1 106 ? 7.601 -2.129 4.032 1.00 93.44 106 LEU A CA 1
ATOM 796 C C . LEU A 1 106 ? 8.274 -2.542 5.342 1.00 93.44 106 LEU A C 1
ATOM 798 O O . LEU A 1 106 ? 8.546 -3.720 5.579 1.00 93.44 106 LEU A O 1
ATOM 802 N N . THR A 1 107 ? 8.492 -1.554 6.207 1.00 92.81 107 THR A N 1
ATOM 803 C CA . THR A 1 107 ? 9.095 -1.723 7.539 1.00 92.81 107 THR A CA 1
ATOM 804 C C . THR A 1 107 ? 8.135 -1.397 8.684 1.00 92.81 107 THR A C 1
ATOM 806 O O . THR A 1 107 ? 8.429 -1.694 9.843 1.00 92.81 107 THR A O 1
ATOM 809 N N . ARG A 1 108 ? 6.968 -0.812 8.390 1.00 92.88 108 ARG A N 1
ATOM 810 C CA . ARG A 1 108 ? 5.968 -0.413 9.392 1.00 92.88 108 ARG A CA 1
ATOM 811 C C . ARG A 1 108 ? 5.044 -1.577 9.730 1.00 92.88 108 ARG A C 1
ATOM 813 O O . ARG A 1 108 ? 4.568 -2.251 8.824 1.00 92.88 108 ARG A O 1
ATOM 820 N N . SER A 1 109 ? 4.788 -1.786 11.020 1.00 93.88 109 SER A N 1
ATOM 821 C CA . SER A 1 109 ? 3.906 -2.844 11.529 1.00 93.88 109 SER A CA 1
ATOM 822 C C . SER A 1 109 ? 2.498 -2.330 11.790 1.00 93.88 109 SER A C 1
ATOM 824 O O . SER A 1 109 ? 2.329 -1.196 12.235 1.00 93.88 109 SER A O 1
ATOM 826 N N . GLY A 1 110 ? 1.509 -3.199 11.592 1.00 94.50 110 GLY A N 1
ATOM 827 C CA . GLY A 1 110 ? 0.202 -3.055 12.226 1.00 94.50 110 GLY A CA 1
ATOM 828 C C . GLY A 1 110 ? 0.214 -3.568 13.670 1.00 94.50 110 GLY A C 1
ATOM 829 O O . GLY A 1 110 ? 1.270 -3.815 14.259 1.00 94.50 110 GLY A O 1
ATOM 830 N N . THR A 1 111 ? -0.972 -3.794 14.222 1.00 94.19 111 THR A N 1
ATOM 831 C CA . THR A 1 111 ? -1.178 -4.539 15.473 1.00 94.19 111 THR A CA 1
ATOM 832 C C . THR A 1 111 ? -2.127 -5.714 15.241 1.00 94.19 111 THR A C 1
ATOM 834 O O . THR A 1 111 ? -2.746 -5.810 14.183 1.00 94.19 111 THR A O 1
ATOM 837 N N . ALA A 1 112 ? -2.254 -6.607 16.228 1.00 93.56 112 ALA A N 1
ATOM 838 C CA . ALA A 1 112 ? -3.152 -7.763 16.153 1.00 93.56 112 ALA A CA 1
ATOM 839 C C . ALA A 1 112 ? -4.604 -7.380 15.816 1.00 93.56 112 ALA A C 1
ATOM 841 O O . ALA A 1 112 ? -5.265 -8.100 15.073 1.00 93.56 112 ALA A O 1
ATOM 842 N N . ASP A 1 113 ? -5.057 -6.222 16.298 1.00 93.06 113 ASP A N 1
ATOM 843 C CA . ASP A 1 113 ? -6.407 -5.717 16.037 1.00 93.06 113 ASP A CA 1
ATOM 844 C C . ASP A 1 113 ? -6.466 -4.780 14.819 1.00 93.06 113 ASP A C 1
ATOM 846 O O . ASP A 1 113 ? -7.517 -4.633 14.201 1.00 93.06 113 ASP A O 1
ATOM 850 N N . ASN A 1 114 ? -5.338 -4.170 14.433 1.00 94.69 114 ASN A N 1
ATOM 851 C CA . ASN A 1 114 ? -5.276 -3.120 13.413 1.00 94.69 114 ASN A CA 1
ATOM 852 C C . ASN A 1 114 ? -4.190 -3.424 12.372 1.00 94.69 114 ASN A C 1
ATOM 854 O O . ASN A 1 114 ? -3.069 -2.905 12.424 1.00 94.69 114 ASN A O 1
ATOM 858 N N . TYR A 1 115 ? -4.528 -4.279 11.407 1.00 96.25 115 TYR A N 1
ATOM 859 C CA . TYR A 1 115 ? -3.637 -4.620 10.298 1.00 96.25 115 TYR A CA 1
ATOM 860 C C . TYR A 1 115 ? -3.430 -3.424 9.368 1.00 96.25 115 TYR A C 1
ATOM 862 O O . TYR A 1 115 ? -4.369 -2.686 9.087 1.00 96.25 115 TYR A O 1
ATOM 870 N N . ILE A 1 116 ? -2.224 -3.290 8.820 1.00 97.56 116 ILE A N 1
ATOM 871 C CA . ILE A 1 116 ? -1.982 -2.423 7.661 1.00 97.56 116 ILE A CA 1
ATOM 872 C C . ILE A 1 116 ? -2.337 -3.216 6.405 1.00 97.56 116 ILE A C 1
ATOM 874 O O . ILE A 1 116 ? -1.832 -4.325 6.214 1.00 97.56 116 ILE A O 1
ATOM 878 N N . THR A 1 117 ? -3.187 -2.665 5.543 1.00 97.69 117 THR A N 1
ATOM 879 C CA . THR A 1 117 ? -3.679 -3.369 4.350 1.00 97.69 117 THR A CA 1
ATOM 880 C C . THR A 1 117 ? -3.258 -2.657 3.072 1.00 97.69 117 THR A C 1
ATOM 882 O O . THR A 1 117 ? -3.601 -1.502 2.866 1.00 97.69 117 THR A O 1
ATOM 885 N N . PHE A 1 118 ? -2.568 -3.362 2.181 1.00 98.12 118 PHE A N 1
ATOM 886 C CA . PHE A 1 118 ? -2.337 -2.960 0.795 1.00 98.12 118 PHE A CA 1
ATOM 887 C C . PHE A 1 118 ? -3.206 -3.830 -0.101 1.00 98.12 118 PHE A C 1
ATOM 889 O O . PHE A 1 118 ? -3.038 -5.050 -0.122 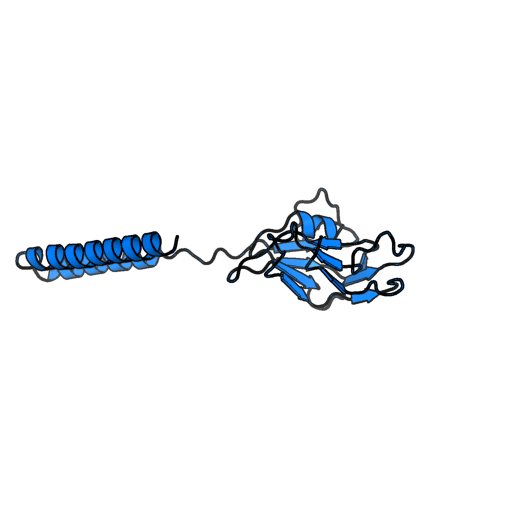1.00 98.12 118 PHE A O 1
ATOM 896 N N . GLN A 1 119 ? -4.135 -3.230 -0.835 1.00 97.88 119 GLN A N 1
ATOM 897 C CA . GLN A 1 119 ? -5.039 -3.985 -1.690 1.00 97.88 119 GLN A CA 1
ATOM 898 C C . GLN A 1 119 ? -5.285 -3.308 -3.027 1.00 97.88 119 GLN A C 1
ATOM 900 O O . GLN A 1 119 ? -5.189 -2.088 -3.152 1.00 97.88 119 GLN A O 1
ATOM 905 N N . ASN A 1 120 ? -5.619 -4.102 -4.037 1.00 98.06 120 ASN A N 1
ATOM 906 C CA . ASN A 1 120 ? -6.066 -3.560 -5.307 1.00 98.06 120 ASN A CA 1
ATOM 907 C C . ASN A 1 120 ? -7.355 -2.747 -5.134 1.00 98.06 120 ASN A C 1
ATOM 909 O O . ASN A 1 120 ? -8.234 -3.093 -4.341 1.00 98.06 120 ASN A O 1
ATOM 913 N N . TYR A 1 121 ? -7.485 -1.672 -5.908 1.00 97.62 121 TYR A N 1
ATOM 914 C CA . TYR A 1 121 ? -8.777 -1.026 -6.084 1.00 97.62 121 TYR A CA 1
ATOM 915 C C . TYR A 1 121 ? -9.759 -2.042 -6.697 1.00 97.62 121 TYR A C 1
ATOM 917 O O . TYR A 1 121 ? -9.355 -2.798 -7.591 1.00 97.62 121 TYR A O 1
ATOM 925 N N . PRO A 1 122 ? -11.017 -2.122 -6.223 1.00 97.06 122 PRO A N 1
ATOM 926 C CA . PRO A 1 122 ? -11.954 -3.149 -6.665 1.00 97.06 122 PRO A CA 1
ATOM 927 C C . PRO A 1 122 ? -12.073 -3.239 -8.192 1.00 97.06 122 PRO A C 1
ATOM 929 O O . PRO A 1 122 ? -12.326 -2.246 -8.866 1.00 97.06 122 PRO A O 1
ATOM 932 N N . GLY A 1 123 ? -11.880 -4.443 -8.738 1.00 96.94 123 GLY A N 1
ATOM 933 C CA . GLY A 1 123 ? -11.941 -4.708 -10.182 1.00 96.94 123 GLY A CA 1
ATOM 934 C C . GLY A 1 123 ? -10.693 -4.306 -10.980 1.00 96.94 123 GLY A C 1
ATOM 935 O O . GLY A 1 123 ? -10.591 -4.652 -12.154 1.00 96.94 123 GLY A O 1
ATOM 936 N N . GLU A 1 124 ? -9.720 -3.638 -10.363 1.00 98.06 124 GLU A N 1
ATOM 937 C CA . GLU A 1 124 ? -8.469 -3.238 -11.005 1.00 98.06 124 GLU A CA 1
ATOM 938 C C . GLU A 1 124 ? -7.324 -4.198 -10.629 1.00 98.06 124 GLU A C 1
ATOM 940 O O . GLU A 1 124 ? -7.362 -4.873 -9.599 1.00 98.06 124 GLU A O 1
ATOM 945 N N . THR A 1 125 ? -6.295 -4.290 -11.479 1.00 97.00 125 THR A N 1
ATOM 946 C CA . THR A 1 125 ? -5.099 -5.119 -11.236 1.00 97.00 125 THR A CA 1
ATOM 947 C C . THR A 1 125 ? -3.845 -4.241 -11.205 1.00 97.00 125 THR A C 1
ATOM 949 O O . THR A 1 125 ? -3.327 -3.892 -12.270 1.00 97.00 125 THR A O 1
ATOM 952 N N . PRO A 1 126 ? -3.346 -3.854 -10.020 1.00 97.50 126 PRO A N 1
ATOM 953 C CA . PRO A 1 126 ? -2.052 -3.201 -9.883 1.00 97.50 126 PRO A CA 1
ATOM 954 C C . PRO A 1 126 ? -0.930 -4.207 -10.141 1.00 97.50 126 PRO A C 1
ATOM 956 O O . PRO A 1 126 ? -0.966 -5.344 -9.660 1.00 97.50 126 PRO A O 1
ATOM 959 N N . ILE A 1 127 ? 0.069 -3.781 -10.906 1.00 96.50 127 ILE A N 1
ATOM 960 C CA . ILE A 1 127 ? 1.200 -4.609 -11.298 1.00 96.50 127 ILE A CA 1
ATOM 961 C C . ILE A 1 127 ? 2.489 -3.958 -10.811 1.00 96.50 127 ILE A C 1
ATOM 963 O O . ILE A 1 127 ? 2.846 -2.875 -11.260 1.00 96.50 127 ILE A O 1
ATOM 967 N N . ILE A 1 128 ? 3.209 -4.634 -9.925 1.00 94.88 128 ILE A N 1
ATOM 968 C CA . ILE A 1 128 ? 4.569 -4.258 -9.547 1.00 94.88 128 ILE A CA 1
ATOM 969 C C . ILE A 1 128 ? 5.511 -4.840 -10.600 1.00 94.88 128 ILE A C 1
ATOM 971 O O . ILE A 1 128 ? 5.552 -6.056 -10.802 1.00 94.88 128 ILE A O 1
ATOM 975 N N . ASP A 1 129 ? 6.218 -3.966 -11.306 1.00 93.25 129 ASP A N 1
ATOM 976 C CA . ASP A 1 129 ? 6.992 -4.303 -12.495 1.00 93.25 129 ASP A CA 1
ATOM 977 C C . ASP A 1 129 ? 8.496 -4.173 -12.242 1.00 93.25 129 ASP A C 1
ATOM 979 O O . ASP A 1 129 ? 9.015 -3.075 -12.040 1.00 93.25 129 ASP A O 1
ATOM 983 N N . GLY A 1 130 ? 9.205 -5.297 -12.298 1.00 90.38 130 GLY A N 1
ATOM 984 C CA . GLY A 1 130 ? 10.656 -5.357 -12.136 1.00 90.38 130 GLY A CA 1
ATOM 985 C C . GLY A 1 130 ? 11.469 -5.069 -13.394 1.00 90.38 130 GLY A C 1
ATOM 986 O O . GLY A 1 130 ? 12.690 -5.202 -13.350 1.00 90.38 130 GLY A O 1
ATOM 987 N N . ALA A 1 131 ? 10.851 -4.682 -14.516 1.00 90.06 131 ALA A N 1
ATOM 988 C CA . ALA A 1 131 ? 11.583 -4.419 -15.752 1.00 90.06 131 ALA A CA 1
ATOM 989 C C . ALA A 1 131 ? 12.738 -3.423 -15.530 1.00 90.06 131 ALA A C 1
ATOM 991 O O . ALA A 1 131 ? 12.547 -2.324 -15.008 1.00 90.06 131 ALA A O 1
ATOM 992 N N . GLY A 1 132 ? 13.953 -3.819 -15.914 1.00 86.50 132 GLY A N 1
ATOM 993 C CA . GLY A 1 132 ? 15.158 -3.002 -15.744 1.00 86.50 132 GLY A CA 1
ATOM 994 C C . GLY A 1 132 ? 15.701 -2.913 -14.312 1.00 86.50 132 GLY A C 1
ATOM 995 O O . GLY A 1 132 ? 16.651 -2.165 -14.097 1.00 86.50 132 GLY A O 1
ATOM 996 N N . LYS A 1 133 ? 15.144 -3.655 -13.344 1.00 85.81 133 LYS A N 1
ATOM 997 C CA . LYS A 1 133 ? 15.684 -3.769 -11.982 1.00 85.81 133 LYS A CA 1
ATOM 998 C C . LYS A 1 133 ? 16.632 -4.971 -11.869 1.00 85.81 133 LYS A C 1
ATOM 1000 O O . LYS A 1 133 ? 16.375 -6.054 -12.403 1.00 85.81 133 LYS A O 1
ATOM 1005 N N . SER A 1 134 ? 17.735 -4.777 -11.162 1.00 81.88 134 SER A N 1
ATOM 1006 C CA . SER A 1 134 ? 18.770 -5.773 -10.881 1.00 81.88 134 SER A CA 1
ATOM 1007 C C . SER A 1 134 ? 18.471 -6.548 -9.595 1.00 81.88 134 SER A C 1
ATOM 1009 O O . SER A 1 134 ? 17.772 -6.063 -8.709 1.00 81.88 134 SER A O 1
ATOM 1011 N N . SER A 1 135 ? 19.078 -7.728 -9.434 1.00 73.06 135 SER A N 1
ATOM 1012 C CA . SER A 1 135 ? 19.041 -8.483 -8.173 1.00 73.06 135 SER A CA 1
ATOM 1013 C C . SER A 1 135 ? 19.608 -7.720 -6.977 1.00 73.06 135 SER A C 1
ATOM 1015 O O . SER A 1 135 ? 19.259 -8.034 -5.849 1.00 73.06 135 SER A O 1
ATOM 1017 N N . SER A 1 136 ? 20.456 -6.717 -7.216 1.00 76.56 136 SER A N 1
ATOM 1018 C CA . SER A 1 136 ? 20.939 -5.787 -6.187 1.00 76.56 136 SER A CA 1
ATOM 1019 C C . SER A 1 136 ? 19.881 -4.793 -5.707 1.00 76.56 136 SER A C 1
ATOM 1021 O O . SER A 1 136 ? 20.029 -4.232 -4.627 1.00 76.56 136 SER A O 1
ATOM 1023 N N . ASP A 1 137 ? 18.846 -4.545 -6.513 1.00 75.06 137 ASP A N 1
ATOM 1024 C CA . ASP A 1 137 ? 17.761 -3.621 -6.169 1.00 75.06 137 ASP A CA 1
ATOM 1025 C C . ASP A 1 137 ? 16.712 -4.320 -5.302 1.00 75.06 137 ASP A C 1
ATOM 1027 O O . ASP A 1 137 ? 15.993 -3.682 -4.533 1.00 75.06 137 ASP A O 1
ATOM 1031 N N . TYR A 1 138 ? 16.624 -5.645 -5.429 1.00 73.75 138 TYR A N 1
ATOM 1032 C CA . TYR A 1 138 ? 15.720 -6.475 -4.654 1.00 73.75 138 TYR A CA 1
ATOM 1033 C C . TYR A 1 138 ? 16.343 -6.802 -3.302 1.00 73.75 138 TYR A C 1
ATOM 1035 O O . TYR A 1 138 ? 17.511 -7.161 -3.202 1.00 73.75 138 TYR A O 1
ATOM 1043 N N . TRP A 1 139 ? 15.526 -6.749 -2.255 1.00 72.44 139 TRP A N 1
ATOM 1044 C CA . TRP A 1 139 ? 15.867 -7.409 -0.999 1.00 72.44 139 TRP A CA 1
ATOM 1045 C C . TRP A 1 139 ? 15.567 -8.904 -1.148 1.00 72.44 139 TRP A C 1
ATOM 1047 O O . TRP A 1 139 ? 16.387 -9.669 -1.639 1.00 72.44 139 TRP A O 1
ATOM 1057 N N . ASN A 1 140 ? 14.329 -9.295 -0.842 1.00 79.19 140 ASN A N 1
ATOM 1058 C CA . ASN A 1 140 ? 13.828 -10.659 -1.045 1.00 79.19 140 ASN A CA 1
ATOM 1059 C C . ASN A 1 140 ? 12.664 -10.699 -2.055 1.00 79.19 140 ASN A C 1
ATOM 1061 O O . ASN A 1 140 ? 11.942 -11.688 -2.126 1.00 79.19 140 ASN A O 1
ATOM 1065 N N . GLY A 1 141 ? 12.420 -9.596 -2.770 1.00 87.75 141 GLY A N 1
ATOM 1066 C CA . GLY A 1 141 ? 11.287 -9.427 -3.678 1.00 87.75 141 GLY A CA 1
ATOM 1067 C C . GLY A 1 141 ? 11.093 -7.978 -4.119 1.00 87.75 141 GLY A C 1
ATOM 1068 O O . GLY A 1 141 ? 11.657 -7.062 -3.519 1.00 87.75 141 GLY A O 1
ATOM 1069 N N . LEU A 1 142 ? 10.269 -7.784 -5.149 1.00 89.38 142 LEU A N 1
ATOM 1070 C CA . LEU A 1 142 ? 9.812 -6.468 -5.611 1.00 89.38 142 LEU A CA 1
ATOM 1071 C C . LEU A 1 142 ? 8.863 -5.795 -4.616 1.00 89.38 142 LEU A C 1
ATOM 1073 O O . LEU A 1 142 ? 8.821 -4.573 -4.540 1.00 89.38 142 LEU A O 1
ATOM 1077 N N . PHE A 1 143 ? 8.128 -6.585 -3.837 1.00 91.19 143 PHE A N 1
ATOM 1078 C CA . PHE A 1 143 ? 7.437 -6.125 -2.638 1.00 91.19 143 PHE A CA 1
ATOM 1079 C C . PHE A 1 143 ? 7.952 -6.935 -1.458 1.00 91.19 143 PHE A C 1
ATOM 1081 O O . PHE A 1 143 ? 7.731 -8.147 -1.393 1.00 91.19 143 PHE A O 1
ATOM 1088 N N . ALA A 1 144 ? 8.651 -6.272 -0.545 1.00 90.00 144 ALA A N 1
ATOM 1089 C CA . ALA A 1 144 ? 9.324 -6.888 0.581 1.00 90.00 144 ALA A CA 1
ATOM 1090 C C . ALA A 1 144 ? 8.784 -6.356 1.911 1.00 90.00 144 ALA A C 1
ATOM 1092 O O . ALA A 1 144 ? 8.785 -5.152 2.161 1.00 90.00 144 ALA A O 1
ATOM 1093 N N . ILE A 1 145 ? 8.383 -7.268 2.797 1.00 90.25 145 ILE A N 1
ATOM 1094 C CA . ILE A 1 145 ? 8.117 -6.964 4.209 1.00 90.25 145 ILE A CA 1
ATOM 1095 C C . ILE A 1 145 ? 9.376 -7.314 4.998 1.00 90.25 145 ILE A C 1
ATOM 1097 O O . ILE A 1 145 ? 9.832 -8.461 4.953 1.00 90.25 145 ILE A O 1
ATOM 1101 N N . ARG A 1 146 ? 9.954 -6.336 5.701 1.00 87.00 146 ARG A N 1
ATOM 1102 C CA . ARG A 1 146 ? 11.264 -6.486 6.345 1.00 87.00 146 ARG A CA 1
ATOM 1103 C C . ARG A 1 146 ? 11.268 -5.944 7.764 1.00 87.00 146 ARG A C 1
ATOM 1105 O O . ARG A 1 146 ? 11.008 -4.765 7.971 1.00 87.00 146 ARG A O 1
ATOM 1112 N N . GLY A 1 147 ? 11.690 -6.780 8.712 1.00 81.38 147 GLY A N 1
ATOM 1113 C CA . GLY A 1 147 ? 11.966 -6.341 10.080 1.00 81.38 147 GLY A CA 1
ATOM 1114 C C . GLY A 1 147 ? 13.038 -5.248 10.161 1.00 81.38 147 GLY A C 1
ATOM 1115 O O . GLY A 1 147 ? 14.026 -5.261 9.431 1.00 81.38 147 GLY A O 1
ATOM 1116 N N . VAL A 1 148 ? 12.858 -4.307 11.085 1.00 77.81 148 VAL A N 1
ATOM 1117 C CA . VAL A 1 148 ? 13.806 -3.205 11.320 1.00 77.81 148 VAL A CA 1
ATOM 1118 C C . VAL A 1 148 ? 14.985 -3.616 12.209 1.00 77.81 148 VAL A C 1
ATOM 1120 O O . VAL A 1 148 ? 15.980 -2.903 12.277 1.00 77.81 148 VAL A O 1
ATOM 1123 N N . SER A 1 149 ? 14.890 -4.764 12.890 1.00 77.81 149 SER A N 1
ATOM 1124 C CA . SER A 1 149 ? 15.957 -5.387 13.685 1.00 77.81 149 SER A CA 1
ATOM 1125 C C . SER A 1 149 ? 15.646 -6.873 13.924 1.00 77.81 149 SER A C 1
ATOM 1127 O O . SER A 1 149 ? 14.498 -7.297 13.785 1.00 77.81 149 SER A O 1
ATOM 1129 N N . ALA A 1 150 ? 16.635 -7.656 14.370 1.00 74.44 150 ALA A N 1
ATOM 1130 C CA . ALA A 1 150 ? 16.456 -9.050 14.794 1.00 74.44 150 ALA A CA 1
ATOM 1131 C C . ALA A 1 150 ? 15.356 -9.228 15.865 1.00 74.44 150 ALA A C 1
ATOM 1133 O O . ALA A 1 150 ? 14.727 -10.284 15.946 1.00 74.44 150 ALA A O 1
ATOM 1134 N N . THR A 1 151 ? 15.106 -8.189 16.667 1.00 79.38 151 THR A N 1
ATOM 1135 C CA . THR A 1 151 ? 14.091 -8.172 17.732 1.00 79.38 151 THR A CA 1
ATOM 1136 C C . THR A 1 151 ? 12.832 -7.381 17.380 1.00 79.38 151 THR A C 1
ATOM 1138 O O . THR A 1 151 ? 11.845 -7.477 18.103 1.00 79.38 151 THR A O 1
ATOM 1141 N N . ASN A 1 152 ? 12.831 -6.625 16.279 1.00 81.62 152 ASN A N 1
ATOM 1142 C CA . ASN A 1 152 ? 11.699 -5.799 15.867 1.00 81.62 152 ASN A CA 1
ATOM 1143 C C . ASN A 1 152 ? 11.298 -6.150 14.432 1.00 81.62 152 ASN A C 1
ATOM 1145 O O . ASN A 1 152 ? 11.861 -5.652 13.452 1.00 81.62 152 ASN A O 1
ATOM 1149 N N . ARG A 1 153 ? 10.346 -7.079 14.336 1.00 85.81 153 ARG A N 1
ATOM 1150 C CA . ARG A 1 153 ? 9.847 -7.623 13.075 1.00 85.81 153 ARG A CA 1
ATOM 1151 C C . ARG A 1 153 ? 8.651 -6.818 12.595 1.00 85.81 153 ARG A C 1
ATOM 1153 O O . ARG A 1 153 ? 7.793 -6.440 13.390 1.00 85.81 153 ARG A O 1
ATOM 1160 N N . THR A 1 154 ? 8.561 -6.639 11.284 1.00 90.50 154 THR A N 1
ATOM 1161 C CA . THR A 1 154 ? 7.369 -6.067 10.668 1.00 90.50 154 THR A CA 1
ATOM 1162 C C . THR A 1 154 ? 6.259 -7.107 10.642 1.00 90.50 154 THR A C 1
ATOM 1164 O O . THR A 1 154 ? 6.458 -8.214 10.142 1.00 90.50 154 THR A O 1
ATOM 1167 N N . GLN A 1 155 ? 5.113 -6.782 11.237 1.00 92.44 155 GLN A N 1
ATOM 1168 C CA . GLN A 1 155 ? 4.021 -7.728 11.478 1.00 92.44 155 GLN A CA 1
ATOM 1169 C C . GLN A 1 155 ? 2.652 -7.108 11.177 1.00 92.44 155 GLN A C 1
ATOM 1171 O O . GLN A 1 155 ? 2.519 -5.890 11.071 1.00 92.44 155 GLN A O 1
ATOM 1176 N N . TYR A 1 156 ? 1.635 -7.971 11.077 1.00 94.56 156 TYR A N 1
ATOM 1177 C CA . TYR A 1 156 ? 0.226 -7.593 10.901 1.00 94.56 156 TYR A CA 1
ATOM 1178 C C . TYR A 1 156 ? -0.044 -6.810 9.609 1.00 94.56 156 TYR A C 1
ATOM 1180 O O . TYR A 1 156 ? -0.682 -5.759 9.610 1.00 94.56 156 TYR A O 1
ATOM 1188 N N . ILE A 1 157 ? 0.452 -7.346 8.492 1.00 95.44 157 ILE A N 1
ATOM 1189 C CA . ILE A 1 157 ? 0.292 -6.767 7.155 1.00 95.44 157 ILE A CA 1
ATOM 1190 C C . ILE A 1 157 ? -0.606 -7.667 6.308 1.00 95.44 157 ILE A C 1
ATOM 1192 O O . ILE A 1 157 ? -0.457 -8.889 6.329 1.00 95.44 157 ILE A O 1
ATOM 1196 N N . LYS A 1 158 ? -1.509 -7.065 5.535 1.00 95.44 158 LYS A N 1
ATOM 1197 C CA . LYS A 1 158 ? -2.288 -7.729 4.485 1.00 95.44 158 LYS A CA 1
ATOM 1198 C C . LYS A 1 158 ? -1.868 -7.177 3.127 1.00 95.44 158 LYS A C 1
ATOM 1200 O O . LYS A 1 158 ? -1.817 -5.964 2.953 1.00 95.44 158 LYS A O 1
ATOM 1205 N N . VAL A 1 159 ? -1.590 -8.062 2.173 1.00 95.19 159 VAL A N 1
ATOM 1206 C CA . VAL A 1 159 ? -1.310 -7.707 0.773 1.00 95.19 159 VAL A CA 1
ATOM 1207 C C . VAL A 1 159 ? -2.261 -8.508 -0.106 1.00 95.19 159 VAL A C 1
ATOM 1209 O O . VAL A 1 159 ? -2.252 -9.736 -0.048 1.00 95.19 159 VAL A O 1
ATOM 1212 N N . ILE A 1 160 ? -3.125 -7.831 -0.864 1.00 95.31 160 ILE A N 1
ATOM 1213 C CA . ILE A 1 1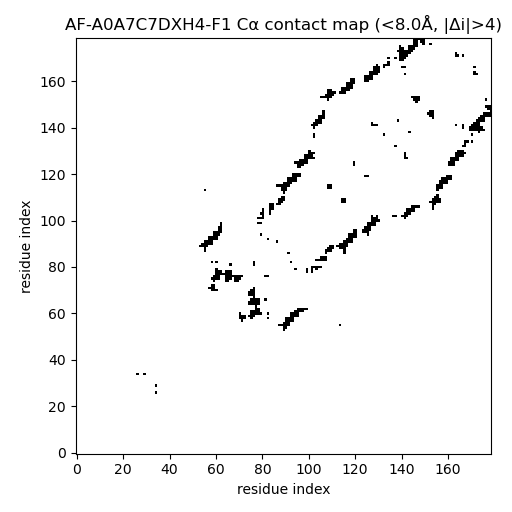60 ? -4.281 -8.455 -1.525 1.00 95.31 160 ILE A CA 1
ATOM 1214 C C . ILE A 1 160 ? -4.383 -7.984 -2.978 1.00 95.31 160 ILE A C 1
ATOM 1216 O O . ILE A 1 160 ? -4.459 -6.792 -3.248 1.00 95.31 160 ILE A O 1
ATOM 1220 N N . GLY A 1 161 ? -4.426 -8.922 -3.927 1.00 94.50 161 GLY A N 1
ATOM 1221 C CA . GLY A 1 161 ? -4.755 -8.617 -5.326 1.00 94.50 161 GLY A CA 1
ATOM 1222 C C . GLY A 1 161 ? -3.678 -7.867 -6.121 1.00 94.50 161 GLY A C 1
ATOM 1223 O O . GLY A 1 161 ? -3.968 -7.359 -7.202 1.00 94.50 161 GLY A O 1
ATOM 1224 N N . LEU A 1 162 ? -2.440 -7.804 -5.622 1.00 94.19 162 LEU A N 1
ATOM 1225 C CA . LEU A 1 162 ? -1.301 -7.256 -6.363 1.00 94.19 162 LEU A CA 1
ATOM 1226 C C . LEU A 1 162 ? -0.701 -8.339 -7.267 1.00 94.19 162 LEU A C 1
ATOM 1228 O O . LEU A 1 162 ? -0.513 -9.483 -6.847 1.00 94.19 162 LEU A O 1
ATOM 1232 N N . ARG A 1 163 ? -0.360 -7.972 -8.504 1.00 93.69 163 ARG A N 1
ATOM 1233 C CA . ARG A 1 163 ? 0.409 -8.812 -9.429 1.00 93.69 163 ARG A CA 1
ATOM 1234 C C . ARG A 1 163 ? 1.862 -8.357 -9.437 1.00 93.69 163 ARG A C 1
ATOM 1236 O O . ARG A 1 163 ? 2.136 -7.166 -9.385 1.00 93.69 163 ARG A O 1
ATOM 1243 N N . VAL A 1 164 ? 2.785 -9.301 -9.562 1.00 91.38 164 VAL A N 1
ATOM 1244 C CA . VAL A 1 164 ? 4.199 -9.019 -9.825 1.00 91.38 164 VAL A CA 1
ATOM 1245 C C . VAL A 1 164 ? 4.540 -9.508 -11.230 1.00 91.38 164 VAL A C 1
ATOM 1247 O O . VAL A 1 164 ? 4.109 -10.597 -11.614 1.00 91.38 164 VAL A O 1
ATOM 1250 N N . GLN A 1 165 ? 5.285 -8.713 -11.997 1.00 91.38 165 GLN A N 1
ATOM 1251 C CA . GLN A 1 165 ? 5.787 -9.089 -13.319 1.00 91.38 165 GLN A CA 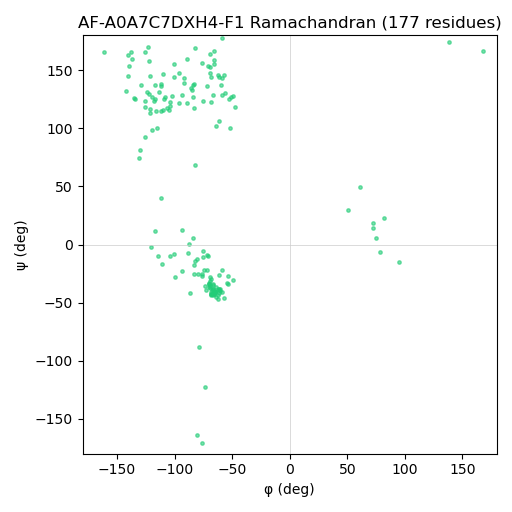1
ATOM 1252 C C . GLN A 1 165 ? 7.242 -8.662 -13.510 1.00 91.38 165 GLN A C 1
ATOM 1254 O O . GLN A 1 165 ? 7.724 -7.760 -12.826 1.00 91.38 165 GLN A O 1
ATOM 1259 N N . ASN A 1 166 ? 7.924 -9.301 -14.466 1.00 87.69 166 ASN A N 1
ATOM 1260 C CA . ASN A 1 166 ? 9.317 -9.014 -14.832 1.00 87.69 166 ASN A CA 1
ATOM 1261 C C . ASN A 1 166 ? 10.274 -8.982 -13.630 1.00 87.69 166 ASN A C 1
ATOM 1263 O O . ASN A 1 166 ? 11.274 -8.268 -13.641 1.00 87.69 166 ASN A O 1
ATOM 1267 N N . SER A 1 167 ? 9.967 -9.749 -12.584 1.00 78.19 167 SER A N 1
ATOM 1268 C CA . SER A 1 167 ? 10.893 -9.978 -11.492 1.00 78.19 167 SER A CA 1
ATOM 1269 C C . SER A 1 167 ? 12.078 -10.773 -12.024 1.00 78.19 167 SER A C 1
ATOM 1271 O O . SER A 1 167 ? 11.903 -11.818 -12.654 1.00 78.19 167 SER A O 1
ATOM 1273 N N . GLY A 1 168 ? 13.295 -10.290 -11.769 1.00 72.56 168 GLY A N 1
ATOM 1274 C CA . GLY A 1 168 ? 14.490 -11.101 -11.983 1.00 72.56 168 GLY A CA 1
ATOM 1275 C C . GLY A 1 168 ? 14.450 -12.393 -11.153 1.00 72.56 168 GLY A C 1
ATOM 1276 O O . GLY A 1 168 ? 13.527 -12.630 -10.365 1.00 72.56 168 GLY A O 1
ATOM 1277 N N . SER A 1 169 ? 15.470 -13.237 -11.307 1.00 67.06 169 SER A N 1
ATOM 1278 C CA . SER A 1 169 ? 15.594 -14.498 -10.567 1.00 67.06 169 SER A CA 1
ATOM 1279 C C . SER A 1 169 ? 15.336 -14.287 -9.064 1.00 67.06 169 SER A C 1
ATOM 1281 O O . SER A 1 169 ? 16.063 -13.542 -8.413 1.00 67.06 169 SER A O 1
ATOM 1283 N N . ASN A 1 170 ? 14.303 -14.949 -8.524 1.00 59.84 170 ASN A N 1
ATOM 1284 C CA . ASN A 1 170 ? 13.890 -14.929 -7.108 1.00 59.84 170 ASN A CA 1
ATOM 1285 C C . ASN A 1 170 ? 13.220 -13.641 -6.566 1.00 59.84 170 ASN A C 1
ATOM 1287 O O . ASN A 1 170 ? 13.143 -13.483 -5.352 1.00 59.84 170 ASN A O 1
ATOM 1291 N N . ALA A 1 171 ? 12.690 -12.741 -7.405 1.00 61.84 171 ALA A N 1
ATOM 1292 C CA . ALA A 1 171 ? 12.233 -11.413 -6.954 1.00 61.84 171 ALA A CA 1
ATOM 1293 C C . ALA A 1 171 ? 10.710 -11.154 -7.008 1.00 61.84 171 ALA A C 1
ATOM 1295 O O . ALA A 1 171 ? 10.276 -10.069 -7.384 1.00 61.84 171 ALA A O 1
ATOM 1296 N N . GLY A 1 172 ? 9.882 -12.141 -6.654 1.00 71.31 172 GLY A N 1
ATOM 1297 C CA . GLY A 1 172 ? 8.421 -11.985 -6.581 1.00 71.31 172 GLY A CA 1
ATOM 1298 C C . GLY A 1 172 ? 7.960 -11.164 -5.366 1.00 71.31 172 GLY A C 1
ATOM 1299 O O . GLY A 1 172 ? 8.382 -10.028 -5.147 1.00 71.31 172 GLY A O 1
ATOM 1300 N N . PHE A 1 173 ? 7.106 -11.765 -4.539 1.00 76.00 173 PHE A N 1
ATOM 1301 C CA . PHE A 1 173 ? 6.837 -11.267 -3.189 1.00 76.00 173 PHE A CA 1
ATOM 1302 C C . PHE A 1 173 ? 7.886 -11.804 -2.216 1.00 76.00 173 PHE A C 1
ATOM 1304 O O . PHE A 1 173 ? 8.167 -13.001 -2.208 1.00 76.00 173 PHE A O 1
ATOM 1311 N N . GLY A 1 174 ? 8.435 -10.920 -1.386 1.00 71.00 174 GLY A N 1
ATOM 1312 C CA . GLY A 1 174 ? 9.467 -11.241 -0.409 1.00 71.00 174 GLY A CA 1
ATOM 1313 C C . GLY A 1 174 ? 9.013 -11.005 1.023 1.00 71.00 174 GLY A C 1
ATOM 1314 O O . GLY A 1 174 ? 8.429 -9.973 1.349 1.00 71.00 174 GLY A O 1
ATOM 1315 N N . ILE A 1 175 ? 9.345 -11.931 1.917 1.00 71.06 175 ILE A N 1
ATOM 1316 C CA . ILE A 1 175 ? 9.230 -11.727 3.363 1.00 71.06 175 ILE A CA 1
ATOM 1317 C C . ILE A 1 175 ? 10.603 -12.022 3.963 1.00 71.06 175 ILE A C 1
ATOM 1319 O O . ILE A 1 175 ? 11.154 -13.100 3.746 1.00 71.06 175 ILE A O 1
ATOM 1323 N N . SER A 1 176 ? 11.176 -11.057 4.687 1.00 66.06 176 SER A N 1
ATOM 1324 C CA . SER A 1 176 ? 12.426 -11.252 5.427 1.00 66.06 176 SER A CA 1
ATOM 1325 C C . SER A 1 176 ? 12.216 -11.083 6.922 1.00 66.06 176 SER A C 1
ATOM 1327 O O . SER A 1 176 ? 11.793 -10.024 7.393 1.00 66.06 176 SER A O 1
ATOM 1329 N N . CYS A 1 177 ? 12.605 -12.109 7.675 1.00 57.75 177 CYS A N 1
ATOM 1330 C CA . CYS A 1 177 ? 12.678 -12.063 9.133 1.00 57.75 177 CYS A CA 1
ATOM 1331 C C . CYS A 1 177 ? 14.036 -11.561 9.654 1.00 57.75 177 CYS A C 1
ATOM 1333 O O . CYS A 1 177 ? 14.169 -11.374 10.864 1.00 57.75 177 CYS A O 1
ATOM 1335 N N . TYR A 1 178 ? 15.026 -11.377 8.771 1.00 53.25 178 TYR A N 1
ATOM 1336 C CA . TYR A 1 178 ? 16.416 -11.089 9.125 1.00 53.25 178 TYR A CA 1
ATOM 1337 C C . TYR A 1 178 ? 16.908 -9.769 8.523 1.00 53.25 178 TYR A C 1
ATOM 1339 O O . TYR A 1 178 ? 16.511 -9.384 7.415 1.00 53.25 178 TYR A O 1
ATOM 1347 N N . TYR A 1 179 ? 17.761 -9.098 9.300 1.00 53.25 179 TYR A N 1
ATOM 1348 C CA . TYR A 1 179 ? 18.676 -8.060 8.835 1.00 53.25 179 TYR A CA 1
ATOM 1349 C C . TYR A 1 179 ? 19.962 -8.732 8.366 1.00 53.25 179 TYR A C 1
ATOM 1351 O O . TYR A 1 179 ? 20.434 -9.625 9.107 1.00 53.25 179 TYR A O 1
#

Solvent-accessible surface area (backbone atoms only — not comparable to full-atom values): 9752 Å² total; per-residue (Å²): 138,62,66,64,61,54,52,55,50,52,53,54,54,48,53,54,54,52,53,52,54,59,54,60,71,63,55,82,80,55,58,73,68,58,54,53,51,52,50,51,51,51,49,55,52,56,67,71,63,58,82,70,82,74,74,38,58,73,35,22,26,26,74,89,36,38,72,88,42,91,17,36,84,93,40,16,14,32,42,69,44,57,49,42,74,68,61,50,51,26,17,36,36,35,29,40,48,46,73,39,81,53,66,29,66,32,53,66,44,28,39,100,90,24,40,27,34,42,30,32,30,90,97,37,57,19,29,41,27,26,71,96,55,53,76,86,70,34,82,51,8,37,44,22,42,32,22,81,35,85,88,43,67,45,40,44,72,45,80,41,67,69,43,74,41,61,45,49,93,77,25,50,81,15,76,39,78,64,118